Protein AF-A0A078ABV3-F1 (afdb_monomer_lite)

Sequence (291 aa):
MQNYIQTGVDQNGFLVYHPSQQSNNKFRLKESEPTQQHKIVPSLLLPQQNKKNYGSWFSKFFIIDDGVISLSLKDLTLILSFGISITLILMCVVACSEKEFVCTSKDFPMVSDVIALPMYDRTFIILTAIMMFGVQQVNIRAFYKKLYGIVSDQYNDFLIILGGLSCIALPLIGVFDEHQWGPVHGTCAFIFFGGFGFYCILLGRALYQNKDKFPASQQRSIKLMMNNTWGLLIFLVAFLISIALVKSSVPTPFIEWATVLYFVNFFAIASFTNDFYDSVHEDGKLIPKQD

Organism: Stylonychia lemnae (NCBI:txid5949)

InterPro domains:
  IPR019402 CWH43-like, N-terminal domain [PF10277] (76-278)

Radius of gyration: 24.7 Å; chains: 1; bounding box: 51×45×85 Å

Structure (mmCIF, N/CA/C/O backbone):
data_AF-A0A078ABV3-F1
#
_entry.id   AF-A0A078ABV3-F1
#
loop_
_atom_site.group_PDB
_atom_site.id
_atom_site.type_symbol
_atom_site.label_atom_id
_atom_site.label_alt_id
_atom_site.label_comp_id
_atom_site.label_asym_id
_atom_site.label_entity_id
_atom_site.label_seq_id
_atom_site.pdbx_PDB_ins_code
_atom_site.Cartn_x
_atom_site.Cartn_y
_atom_site.Cartn_z
_atom_site.occupancy
_atom_site.B_iso_or_equiv
_atom_site.auth_seq_id
_atom_site.auth_comp_id
_atom_site.auth_asym_id
_atom_site.auth_atom_id
_atom_site.pdbx_PDB_model_num
ATOM 1 N N . MET A 1 1 ? -17.552 -19.441 24.421 1.00 37.62 1 MET A N 1
ATOM 2 C CA . MET A 1 1 ? -18.670 -18.475 24.352 1.00 37.62 1 MET A CA 1
ATOM 3 C C . MET A 1 1 ? -18.763 -17.760 25.688 1.00 37.62 1 MET A C 1
ATOM 5 O O . MET A 1 1 ? -19.275 -18.331 26.642 1.00 37.62 1 MET A O 1
ATOM 9 N N . GLN A 1 2 ? -18.181 -16.566 25.785 1.00 32.84 2 GLN A N 1
ATOM 10 C CA . GLN A 1 2 ? -18.364 -15.672 26.928 1.00 32.84 2 GLN A CA 1
ATOM 11 C C . GLN A 1 2 ? -19.384 -14.611 26.509 1.00 32.84 2 GLN A C 1
ATOM 13 O O . GLN A 1 2 ? -19.200 -13.945 25.494 1.00 32.84 2 GLN A O 1
ATOM 18 N N . ASN A 1 3 ? -20.484 -14.506 27.254 1.00 35.56 3 ASN A N 1
ATOM 19 C CA . ASN A 1 3 ? -21.494 -13.477 27.036 1.00 35.56 3 ASN A CA 1
ATOM 20 C C . ASN A 1 3 ? -20.996 -12.177 27.677 1.00 35.56 3 ASN A C 1
ATOM 22 O O . ASN A 1 3 ? -21.086 -12.017 28.893 1.00 35.56 3 ASN A O 1
ATOM 26 N N . TYR A 1 4 ? -20.471 -11.252 26.874 1.00 39.16 4 TYR A N 1
ATOM 27 C CA . TYR A 1 4 ? -20.179 -9.896 27.334 1.00 39.16 4 TYR A CA 1
ATOM 28 C C . TYR A 1 4 ? -21.490 -9.106 27.404 1.00 39.16 4 TYR A C 1
ATOM 30 O O . TYR A 1 4 ? -22.115 -8.836 26.381 1.00 39.16 4 TYR A O 1
ATOM 38 N N . ILE A 1 5 ? -21.918 -8.746 28.616 1.00 52.09 5 ILE A N 1
ATOM 39 C CA . ILE A 1 5 ? -23.060 -7.854 28.848 1.00 52.09 5 ILE A CA 1
ATOM 40 C C . ILE A 1 5 ? -22.603 -6.723 29.768 1.00 52.09 5 ILE A C 1
ATOM 42 O O . ILE A 1 5 ? -22.617 -6.871 30.983 1.00 52.09 5 ILE A O 1
ATOM 46 N N . GLN A 1 6 ? -22.162 -5.626 29.154 1.00 42.47 6 GLN A N 1
ATOM 47 C CA . GLN A 1 6 ? -22.442 -4.222 29.494 1.00 42.47 6 GLN A CA 1
ATOM 48 C C . GLN A 1 6 ? -21.387 -3.347 28.816 1.00 42.47 6 GLN A C 1
ATOM 50 O O . GLN A 1 6 ? -20.207 -3.381 29.156 1.00 42.47 6 GLN A O 1
ATOM 55 N N . THR A 1 7 ? -21.833 -2.545 27.856 1.00 46.03 7 THR A N 1
ATOM 56 C CA . THR A 1 7 ? -21.085 -1.401 27.343 1.00 46.03 7 THR A CA 1
ATOM 57 C C . THR A 1 7 ? -21.242 -0.257 28.338 1.00 46.03 7 THR A C 1
ATOM 59 O O . THR A 1 7 ? -22.317 0.339 28.425 1.00 46.03 7 THR A O 1
ATOM 62 N N . GLY A 1 8 ? -20.196 0.022 29.111 1.00 47.97 8 GLY A N 1
ATOM 63 C CA . GLY A 1 8 ? -20.079 1.289 29.825 1.00 47.97 8 GLY A CA 1
ATOM 64 C C . GLY A 1 8 ? -19.496 2.336 28.884 1.00 47.97 8 GLY A C 1
ATOM 65 O O . GLY A 1 8 ? -18.616 2.020 28.087 1.00 47.97 8 GLY A O 1
ATOM 66 N N . VAL A 1 9 ? -19.990 3.568 28.957 1.00 49.69 9 VAL A N 1
ATOM 67 C CA . VAL A 1 9 ? -19.298 4.723 28.383 1.00 49.69 9 VAL A CA 1
ATOM 68 C C . VAL A 1 9 ? -18.567 5.388 29.543 1.00 49.69 9 VAL A C 1
ATOM 70 O O . VAL A 1 9 ? -19.205 5.705 30.549 1.00 49.69 9 VAL A O 1
ATOM 73 N N . ASP A 1 10 ? -17.244 5.510 29.470 1.00 54.59 10 ASP A N 1
ATOM 74 C CA . ASP A 1 10 ? -16.484 6.168 30.531 1.00 54.59 10 ASP A CA 1
ATOM 75 C C . ASP A 1 10 ? -16.762 7.678 30.582 1.00 54.59 10 ASP A C 1
ATOM 77 O O . ASP A 1 10 ? -17.484 8.244 29.757 1.00 54.59 10 ASP A O 1
ATOM 81 N N . GLN A 1 11 ? -16.171 8.345 31.574 1.00 39.25 11 GLN A N 1
ATOM 82 C CA . GLN A 1 11 ? -16.341 9.785 31.793 1.00 39.25 11 GLN A CA 1
ATOM 83 C C . GLN A 1 11 ? -15.860 10.650 30.613 1.00 39.25 11 GLN A C 1
ATOM 85 O O . GLN A 1 11 ? -16.186 11.833 30.565 1.00 39.25 11 GLN A O 1
ATOM 90 N N . ASN A 1 12 ? -15.133 10.066 29.657 1.00 39.91 12 ASN A N 1
ATOM 91 C CA . ASN A 1 12 ? -14.596 10.732 28.478 1.00 39.91 12 ASN A CA 1
ATOM 92 C C . ASN A 1 12 ? -15.313 10.311 27.180 1.00 39.91 12 ASN A C 1
ATOM 94 O O . ASN A 1 12 ? -14.892 10.708 26.095 1.00 39.91 12 ASN A O 1
ATOM 98 N N . GLY A 1 13 ? -16.396 9.531 27.260 1.00 39.75 13 GLY A N 1
ATOM 99 C CA . GLY A 1 13 ? -17.171 9.127 26.086 1.00 39.75 13 GLY A CA 1
ATOM 100 C C . GLY A 1 13 ? -16.694 7.837 25.407 1.00 39.75 13 GLY A C 1
ATOM 101 O O . GLY A 1 13 ? -17.180 7.521 24.318 1.00 39.75 13 GLY A O 1
ATOM 102 N N . PHE A 1 14 ? -15.780 7.071 26.012 1.00 39.06 14 PHE A N 1
ATOM 103 C CA . PHE A 1 14 ? -15.249 5.843 25.415 1.00 39.06 14 PHE A CA 1
ATOM 104 C C . PHE A 1 14 ? -16.032 4.598 25.823 1.00 39.06 14 PHE A C 1
ATOM 106 O O . PHE A 1 14 ? -16.375 4.414 26.987 1.00 39.06 14 PHE A O 1
ATOM 113 N N . LEU A 1 15 ? -16.248 3.691 24.866 1.00 42.19 15 LEU A N 1
AT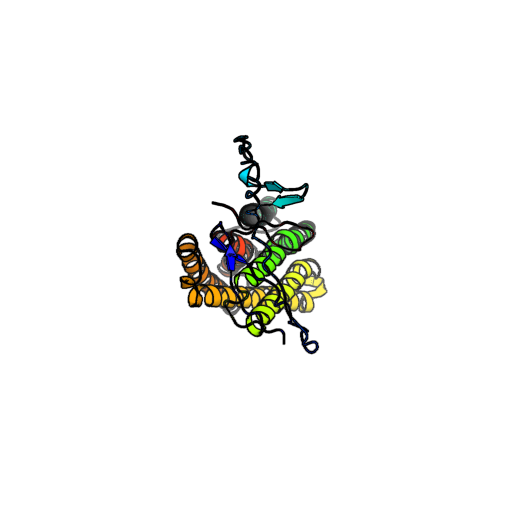OM 114 C CA . LEU A 1 15 ? -16.788 2.359 25.136 1.00 42.19 15 LEU A CA 1
ATOM 115 C C . LEU A 1 15 ? -15.754 1.528 25.908 1.00 42.19 15 LEU A C 1
ATOM 117 O O . LEU A 1 15 ? -14.737 1.105 25.354 1.00 42.19 15 LEU A O 1
ATOM 121 N N . VAL A 1 16 ? -16.033 1.278 27.185 1.00 46.34 16 VAL A N 1
ATOM 122 C CA . VAL A 1 16 ? -15.243 0.404 28.051 1.00 46.34 16 VAL A CA 1
ATOM 123 C C . VAL A 1 16 ? -15.925 -0.953 28.133 1.00 46.34 16 VAL A C 1
ATOM 125 O O . VAL A 1 16 ? -17.085 -1.077 28.534 1.00 46.34 16 VAL A O 1
ATOM 128 N N . TYR A 1 17 ? -15.176 -1.985 27.753 1.00 46.84 17 TYR A N 1
ATOM 129 C CA . TYR A 1 17 ? -15.599 -3.371 27.887 1.00 46.84 17 TYR A CA 1
ATOM 130 C C . TYR A 1 17 ? -15.126 -3.901 29.235 1.00 46.84 17 TYR A C 1
ATOM 132 O O . TYR A 1 17 ? -13.925 -4.056 29.465 1.00 46.84 17 TYR A O 1
ATOM 140 N N . HIS A 1 18 ? -16.071 -4.200 30.121 1.00 45.12 18 HIS A N 1
ATOM 141 C CA . HIS A 1 18 ? -15.768 -4.974 31.315 1.00 45.12 18 HIS A CA 1
ATOM 142 C C . HIS A 1 18 ? -15.864 -6.467 30.977 1.00 45.12 18 HIS A C 1
ATOM 144 O O . HIS A 1 18 ? -16.865 -6.894 30.391 1.00 45.12 18 HIS A O 1
ATOM 150 N N . PRO A 1 19 ? -14.854 -7.287 31.327 1.00 42.84 19 PRO A N 1
ATOM 151 C CA . PRO A 1 19 ? -15.026 -8.729 31.281 1.00 42.84 19 PRO A CA 1
ATOM 152 C C . PRO A 1 19 ? -16.214 -9.075 32.175 1.00 42.84 19 PRO A C 1
ATOM 154 O O . PRO A 1 19 ? -16.279 -8.615 33.317 1.00 42.84 19 PRO A O 1
ATOM 157 N N . SER A 1 20 ? -17.172 -9.847 31.653 1.00 45.91 20 SER A N 1
ATOM 158 C CA . SER A 1 20 ? -18.289 -10.316 32.466 1.00 45.91 20 SER A CA 1
ATOM 159 C C . SER A 1 20 ? -17.689 -11.067 33.650 1.00 45.91 20 SER A C 1
ATOM 161 O O . SER A 1 20 ? -17.113 -12.142 33.460 1.00 45.91 20 SER A O 1
ATOM 163 N N . GLN A 1 21 ? -17.788 -10.514 34.859 1.00 45.94 21 GLN A N 1
ATOM 164 C CA . GLN A 1 21 ? -17.571 -11.319 36.049 1.00 45.94 21 GLN A CA 1
ATOM 165 C C . GLN A 1 21 ? -18.652 -12.394 36.007 1.00 45.94 21 GLN A C 1
ATOM 167 O O . GLN A 1 21 ? -19.821 -12.134 36.292 1.00 45.94 21 GLN A O 1
ATOM 172 N N . GLN A 1 22 ? -18.285 -13.594 35.555 1.00 45.25 22 GLN A N 1
ATOM 173 C CA . GLN A 1 22 ? -19.130 -14.759 35.717 1.00 45.25 22 GLN A CA 1
ATOM 174 C C . GLN A 1 22 ? -19.330 -14.919 37.218 1.00 45.25 22 GLN A C 1
ATOM 176 O O . GLN A 1 22 ? -18.424 -15.313 37.949 1.00 45.25 22 GLN A O 1
ATOM 181 N N . SER A 1 23 ? -20.526 -14.542 37.662 1.00 43.16 23 SER A N 1
ATOM 182 C CA . SER A 1 23 ? -21.054 -14.824 38.984 1.00 43.16 23 SER A CA 1
ATOM 183 C C . SER A 1 23 ? -21.047 -16.340 39.184 1.00 43.16 23 SER A C 1
ATOM 185 O O . SER A 1 23 ? -22.014 -17.037 38.883 1.00 43.16 23 SER A O 1
ATOM 187 N N . ASN A 1 24 ? -19.939 -16.868 39.696 1.00 41.97 24 ASN A N 1
ATOM 188 C C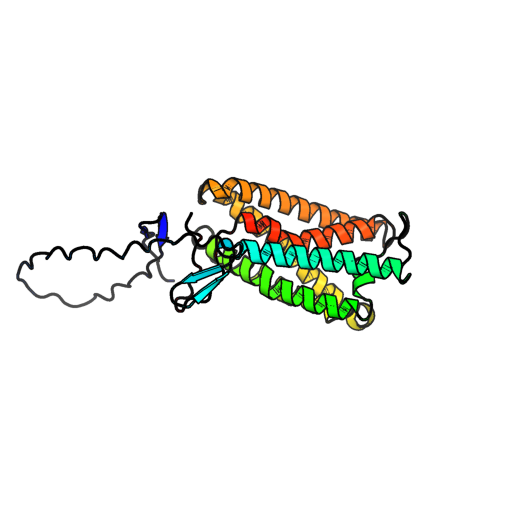A . ASN A 1 24 ? -19.899 -18.166 40.351 1.00 41.97 24 ASN A CA 1
ATOM 189 C C . ASN A 1 24 ? -20.465 -18.006 41.769 1.00 41.97 24 ASN A C 1
ATOM 191 O O . ASN A 1 24 ? -19.780 -18.249 42.752 1.00 41.97 24 ASN A O 1
ATOM 195 N N . ASN A 1 25 ? -21.730 -17.590 41.876 1.00 42.69 25 ASN A N 1
ATOM 196 C CA . ASN A 1 25 ? -22.488 -17.637 43.122 1.00 42.69 25 ASN A CA 1
ATOM 197 C C . ASN A 1 25 ? -23.626 -18.651 42.980 1.00 42.69 25 ASN A C 1
ATOM 199 O O . ASN A 1 25 ? -24.800 -18.313 42.844 1.00 42.69 25 ASN A O 1
ATOM 203 N N . LYS A 1 26 ? -23.261 -19.934 43.047 1.00 46.25 26 LYS A N 1
ATOM 204 C CA . LYS A 1 26 ? -24.150 -20.983 43.551 1.00 46.25 26 LYS A CA 1
ATOM 205 C C . LYS A 1 26 ? -23.566 -21.453 44.883 1.00 46.25 26 LYS A C 1
ATOM 207 O O . LYS A 1 26 ? -22.421 -21.877 44.913 1.00 46.25 26 LYS A O 1
ATOM 212 N N . PHE A 1 27 ? -24.398 -21.397 45.927 1.00 43.22 27 PHE A N 1
ATOM 213 C CA . PHE A 1 27 ? -24.175 -21.782 47.333 1.00 43.22 27 PHE A CA 1
ATOM 214 C C . PHE A 1 27 ? -23.554 -20.746 48.290 1.00 43.22 27 PHE A C 1
ATOM 216 O O . PHE A 1 27 ? -22.371 -20.797 48.598 1.00 43.22 27 PHE A O 1
ATOM 223 N N . ARG A 1 28 ? -24.411 -19.936 48.932 1.00 35.91 28 ARG A N 1
ATOM 224 C CA . ARG A 1 28 ? -24.787 -20.113 50.357 1.00 35.91 28 ARG A CA 1
ATOM 225 C C . ARG A 1 28 ? -25.831 -19.073 50.783 1.00 35.91 28 ARG A C 1
ATOM 227 O O . ARG A 1 28 ? -25.579 -17.877 50.740 1.00 35.91 28 ARG A O 1
ATOM 234 N N . LEU A 1 29 ? -26.988 -19.556 51.230 1.00 45.84 29 LEU A N 1
ATOM 235 C CA . LEU A 1 29 ? -27.930 -18.822 52.078 1.00 45.84 29 LEU A CA 1
ATOM 236 C C . LEU A 1 29 ? -27.486 -18.969 53.539 1.00 45.84 29 LEU A C 1
ATOM 238 O O . LEU A 1 29 ? -27.299 -20.106 53.977 1.00 45.84 29 LEU A O 1
ATOM 242 N N . LYS A 1 30 ? -27.344 -17.844 54.254 1.00 39.97 30 LYS A N 1
ATOM 243 C CA . LYS A 1 30 ? -27.701 -17.606 55.675 1.00 39.97 30 LYS A CA 1
ATOM 244 C C . LYS A 1 30 ? -27.228 -16.199 56.077 1.00 39.97 30 LYS A C 1
ATOM 246 O O . LYS A 1 30 ? -26.065 -15.878 55.893 1.00 39.97 30 LYS A O 1
ATOM 251 N N . GLU A 1 31 ? -28.167 -15.283 56.304 1.00 39.75 31 GLU A N 1
ATOM 252 C CA . GLU A 1 31 ? -28.662 -14.807 57.618 1.00 39.75 31 GLU A CA 1
ATOM 253 C C . GLU A 1 31 ? -28.044 -13.445 58.003 1.00 39.75 31 GLU A C 1
ATOM 255 O O . GLU A 1 31 ? -26.886 -13.357 58.382 1.00 39.75 31 GLU A O 1
ATOM 260 N N . SER A 1 32 ? -28.863 -12.404 57.798 1.00 48.06 32 SER A N 1
ATOM 261 C CA . SER A 1 32 ? -29.162 -11.242 58.662 1.00 48.06 32 SER A CA 1
ATOM 262 C C . SER A 1 32 ? -28.075 -10.418 59.394 1.00 48.06 32 SER A C 1
ATOM 264 O O . SER A 1 32 ? -27.338 -10.934 60.224 1.00 48.06 32 SER A O 1
ATOM 266 N N . GLU A 1 33 ? -28.229 -9.088 59.208 1.00 44.41 33 GLU A N 1
ATOM 267 C CA . GLU A 1 33 ? -27.822 -7.908 60.022 1.00 44.41 33 GLU A CA 1
ATOM 268 C C . GLU A 1 33 ? -26.435 -7.254 59.803 1.00 44.41 33 GLU A C 1
ATOM 270 O O . GLU A 1 33 ? -25.477 -7.918 59.423 1.00 44.41 33 GLU A O 1
ATOM 275 N N . PRO A 1 34 ? -26.268 -5.946 60.118 1.00 50.03 34 PRO A N 1
ATOM 276 C CA . PRO A 1 34 ? -27.094 -4.804 59.722 1.00 50.03 34 PRO A CA 1
ATOM 277 C C . PRO A 1 34 ? -26.262 -3.691 59.038 1.00 50.03 34 PRO A C 1
ATOM 279 O O . PRO A 1 34 ? -25.048 -3.583 59.181 1.00 50.03 34 PRO A O 1
ATOM 282 N N . THR A 1 35 ? -26.970 -2.846 58.289 1.00 46.34 35 THR A N 1
ATOM 283 C CA . THR A 1 35 ? -26.686 -1.443 57.933 1.00 46.34 35 THR A CA 1
ATOM 284 C C . THR A 1 35 ? -25.261 -0.921 58.188 1.00 46.34 35 THR A C 1
ATOM 286 O O . THR A 1 35 ? -24.986 -0.306 59.218 1.00 46.34 35 THR A O 1
ATOM 289 N N . GLN A 1 36 ? -24.376 -1.045 57.193 1.00 40.31 36 GLN A N 1
ATOM 290 C CA . GLN A 1 36 ? -23.195 -0.184 57.105 1.00 40.31 36 GLN A CA 1
ATOM 291 C C . GLN A 1 36 ? -23.536 1.070 56.301 1.00 40.31 36 GLN A C 1
ATOM 293 O O . GLN A 1 36 ? -23.864 1.019 55.117 1.00 40.31 36 GLN A O 1
ATOM 298 N N . GLN A 1 37 ? -23.466 2.207 56.987 1.00 40.22 37 GLN A N 1
ATOM 299 C CA . GLN A 1 37 ? -23.495 3.536 56.399 1.00 40.22 37 GLN A CA 1
ATOM 300 C C . GLN A 1 37 ? -22.434 3.625 55.297 1.00 40.22 37 GLN A C 1
ATOM 302 O O . GLN A 1 37 ? -21.240 3.469 55.558 1.00 40.22 37 GLN A O 1
ATOM 307 N N . HIS A 1 38 ? -22.874 3.906 54.069 1.00 40.19 38 HIS A N 1
ATOM 308 C CA . HIS A 1 38 ? -21.994 4.310 52.982 1.00 40.19 38 HIS A CA 1
ATOM 309 C C . HIS A 1 38 ? -21.266 5.593 53.396 1.00 40.19 38 HIS A C 1
ATOM 311 O O . HIS A 1 38 ? -21.785 6.704 53.287 1.00 40.19 38 HIS A O 1
ATOM 317 N N . LYS A 1 39 ? -20.040 5.424 53.890 1.00 41.03 39 LYS A N 1
ATOM 318 C CA . LYS A 1 39 ? -19.054 6.489 53.990 1.00 41.03 39 LYS A CA 1
ATOM 319 C C . LYS A 1 39 ? -18.800 6.944 52.555 1.00 41.03 39 LYS A C 1
ATOM 321 O O . LYS A 1 39 ? -18.242 6.192 51.759 1.00 41.03 39 LYS A O 1
ATOM 326 N N . ILE A 1 40 ? -19.284 8.137 52.218 1.00 44.81 40 ILE A N 1
ATOM 327 C CA . ILE A 1 40 ? -18.946 8.833 50.978 1.00 44.81 40 ILE A CA 1
ATOM 328 C C . ILE A 1 40 ? -17.426 8.992 51.007 1.00 44.81 40 ILE A C 1
ATOM 330 O O . ILE A 1 40 ? -16.893 9.828 51.735 1.00 44.81 40 ILE A O 1
ATOM 334 N N . VAL A 1 41 ? -16.722 8.111 50.299 1.00 44.47 41 VAL A N 1
ATOM 335 C CA . VAL A 1 41 ? -15.296 8.269 50.033 1.00 44.47 41 VAL A CA 1
ATOM 336 C C . VAL A 1 41 ? -15.200 9.518 49.163 1.00 44.47 41 VAL A C 1
ATOM 338 O O . VAL A 1 41 ? -15.822 9.538 48.098 1.00 44.47 41 VAL A O 1
ATOM 341 N N . PRO A 1 42 ? -14.497 10.579 49.597 1.00 42.50 42 PRO A N 1
ATOM 342 C CA . PRO A 1 42 ? -14.235 11.713 48.733 1.00 42.50 42 PRO A CA 1
ATOM 343 C C . PRO A 1 42 ? -13.549 11.160 47.492 1.00 42.50 42 PRO A C 1
ATOM 345 O O . PRO A 1 42 ? -12.506 10.515 47.603 1.00 42.50 42 PRO A O 1
ATOM 348 N N . SER A 1 43 ? -14.168 11.363 46.331 1.00 45.91 43 SER A N 1
ATOM 349 C CA . SER A 1 43 ? -13.531 11.183 45.036 1.00 45.91 43 SER A CA 1
ATOM 350 C C . SER A 1 43 ? -12.170 11.856 45.117 1.00 45.91 43 SER A C 1
ATOM 352 O O . SER A 1 43 ? -12.097 13.084 45.214 1.00 45.91 43 SER A O 1
ATOM 354 N N . LEU A 1 44 ? -11.113 11.043 45.179 1.00 41.16 44 LEU A N 1
ATOM 355 C CA . LEU A 1 44 ? -9.744 11.510 45.111 1.00 41.16 44 LEU A CA 1
ATOM 356 C C . LEU A 1 44 ? -9.680 12.302 43.808 1.00 41.16 44 LEU A C 1
ATOM 358 O O . LEU A 1 44 ? -9.796 11.727 42.726 1.00 41.16 44 LEU A O 1
ATOM 362 N N . LEU A 1 45 ? -9.626 13.627 43.930 1.00 40.16 45 LEU A N 1
ATOM 363 C CA . LEU A 1 45 ? -9.350 14.529 42.829 1.00 40.16 45 LEU A CA 1
ATOM 364 C C . LEU A 1 45 ? -8.009 14.071 42.270 1.00 40.16 45 LEU A C 1
ATOM 366 O O . LEU A 1 45 ? -6.960 14.388 42.832 1.00 40.16 45 LEU A O 1
ATOM 370 N N . LEU A 1 46 ? -8.057 13.261 41.208 1.00 39.19 46 LEU A N 1
ATOM 371 C CA . LEU A 1 46 ? -6.903 13.025 40.361 1.00 39.19 46 LEU A CA 1
ATOM 372 C C . LEU A 1 46 ? -6.366 14.418 40.040 1.00 39.19 46 LEU A C 1
ATOM 374 O O . LEU A 1 46 ? -7.149 15.267 39.595 1.00 39.19 46 LEU A O 1
ATOM 378 N N . PRO A 1 47 ? -5.093 14.704 40.355 1.00 36.00 47 PRO A N 1
ATOM 379 C CA . PRO A 1 47 ? -4.537 16.011 40.090 1.00 36.00 47 PRO A CA 1
ATOM 380 C C . PRO A 1 47 ? -4.773 16.284 38.611 1.00 36.00 47 PRO A C 1
ATOM 382 O O . PRO A 1 47 ? -4.319 15.513 37.766 1.00 36.00 47 PRO A O 1
ATOM 385 N N . GLN A 1 48 ? -5.524 17.349 38.308 1.00 40.88 48 GLN A N 1
ATOM 386 C CA . GLN A 1 48 ? -5.542 17.933 36.977 1.00 40.88 48 GLN A CA 1
ATOM 387 C C . GLN A 1 48 ? -4.080 18.206 36.651 1.00 40.88 48 GLN A C 1
ATOM 389 O O . GLN A 1 48 ? -3.493 19.178 37.134 1.00 40.88 48 GLN A O 1
ATOM 394 N N . GLN A 1 49 ? -3.461 17.288 35.910 1.00 41.97 49 GLN A N 1
ATOM 395 C CA . GLN A 1 49 ? -2.142 17.505 35.371 1.00 41.97 49 GLN A CA 1
ATOM 396 C C . GLN A 1 49 ? -2.297 18.731 34.490 1.00 41.97 49 GLN A C 1
ATOM 398 O O . GLN A 1 49 ? -2.911 18.683 33.425 1.00 41.97 49 GLN A O 1
ATOM 403 N N . ASN A 1 50 ? -1.794 19.856 34.994 1.00 38.56 50 ASN A N 1
ATOM 404 C CA . ASN A 1 50 ? -1.536 21.044 34.214 1.00 38.56 50 ASN A CA 1
ATOM 405 C C . ASN A 1 50 ? -0.684 20.585 33.029 1.00 38.56 50 ASN A C 1
ATOM 407 O O . ASN A 1 50 ? 0.535 20.452 33.163 1.00 38.56 50 ASN A O 1
ATOM 411 N N . LYS A 1 51 ? -1.336 20.291 31.895 1.00 48.62 51 LYS A N 1
ATOM 412 C CA . LYS A 1 51 ? -0.702 20.043 30.602 1.00 48.62 51 LYS A CA 1
ATOM 413 C C . LYS A 1 51 ? 0.053 21.324 30.268 1.00 48.62 51 LYS A C 1
ATOM 415 O O . LYS A 1 51 ? -0.482 22.251 29.667 1.00 48.62 51 LYS A O 1
ATOM 420 N N . LYS A 1 52 ? 1.296 21.418 30.743 1.00 46.56 52 LYS A N 1
ATOM 421 C CA . LYS A 1 52 ? 2.233 22.447 30.315 1.00 46.56 52 LYS A CA 1
ATOM 422 C C . LYS A 1 52 ? 2.367 22.260 28.811 1.00 46.56 52 LYS A C 1
ATOM 424 O O . LYS A 1 52 ? 2.885 21.241 28.361 1.00 46.56 52 LYS A O 1
ATOM 429 N N . ASN A 1 53 ? 1.843 23.221 28.054 1.00 45.06 53 ASN A N 1
ATOM 430 C CA . ASN A 1 53 ? 1.949 23.284 26.602 1.00 45.06 53 ASN A CA 1
ATOM 431 C C . ASN A 1 53 ? 3.420 23.486 26.216 1.00 45.06 53 ASN A C 1
ATOM 433 O O . ASN A 1 53 ? 3.858 24.593 25.913 1.00 45.06 53 ASN A O 1
ATOM 437 N N . TYR A 1 54 ? 4.207 22.413 26.250 1.00 48.84 54 TYR A N 1
ATOM 438 C CA . TYR A 1 54 ? 5.506 22.383 25.604 1.00 48.84 54 TYR A CA 1
ATOM 439 C C . TYR A 1 54 ? 5.250 22.287 24.098 1.00 48.84 54 TYR A C 1
ATOM 441 O O . TYR A 1 54 ? 4.896 21.232 23.567 1.00 48.84 54 TYR A O 1
ATOM 449 N N . GLY A 1 55 ? 5.386 23.423 23.412 1.00 54.78 55 GLY A N 1
ATOM 450 C CA . GLY A 1 55 ? 5.219 23.578 21.965 1.00 54.78 55 GLY A CA 1
ATOM 451 C C . GLY A 1 55 ? 6.329 22.920 21.138 1.00 54.78 55 GLY A C 1
ATOM 452 O O . GLY A 1 55 ? 6.854 23.541 20.221 1.00 54.78 55 GLY A O 1
ATOM 453 N N . SER A 1 56 ? 6.716 21.685 21.463 1.00 64.69 56 SER A N 1
ATOM 454 C CA . SER A 1 56 ? 7.570 20.885 20.586 1.00 64.69 56 SER A CA 1
ATOM 455 C C . SER A 1 56 ? 6.762 20.461 19.365 1.00 64.69 56 SER A C 1
ATOM 457 O O . SER A 1 56 ? 5.640 19.985 19.500 1.00 64.69 56 SER A O 1
ATOM 459 N N . TRP A 1 57 ? 7.333 20.576 18.168 1.00 63.59 57 TRP A N 1
ATOM 460 C CA . TRP A 1 57 ? 6.709 20.056 16.947 1.00 63.59 57 TRP A CA 1
ATOM 461 C C . TRP A 1 57 ? 6.408 18.547 17.048 1.00 63.59 57 TRP A C 1
ATOM 463 O O . TRP A 1 57 ? 5.437 18.063 16.470 1.00 63.59 57 TRP A O 1
ATOM 473 N N . PHE A 1 58 ? 7.171 17.830 17.881 1.00 64.62 58 PHE A N 1
ATOM 474 C CA . PHE A 1 58 ? 6.992 16.408 18.167 1.00 64.62 58 PHE A CA 1
ATOM 475 C C . PHE A 1 58 ? 5.977 16.099 19.278 1.00 64.62 58 PHE A C 1
ATOM 477 O O . PHE A 1 58 ? 5.637 14.934 19.455 1.00 64.62 58 PHE A O 1
ATOM 484 N N . SER A 1 59 ? 5.441 17.092 20.002 1.00 61.28 59 SER A N 1
ATOM 485 C CA . SER A 1 59 ? 4.480 16.834 21.094 1.00 61.28 59 SER A CA 1
ATOM 486 C C . SER A 1 59 ? 3.147 16.256 20.610 1.00 61.28 59 SER A C 1
ATOM 488 O O . SER A 1 59 ? 2.383 15.711 21.398 1.00 61.28 59 SER A O 1
ATOM 490 N N . LYS A 1 60 ? 2.869 16.352 19.303 1.00 67.56 60 LYS A N 1
ATOM 491 C CA . LYS A 1 60 ? 1.732 15.687 18.650 1.00 67.56 60 LYS A CA 1
ATOM 492 C C . LYS A 1 60 ? 2.062 14.271 18.168 1.00 67.56 60 LYS A C 1
ATOM 494 O O . LYS A 1 60 ? 1.143 13.477 17.994 1.00 67.56 60 LYS A O 1
ATOM 499 N N . PHE A 1 61 ? 3.347 13.978 17.957 1.00 67.75 61 PHE A N 1
ATOM 500 C CA . PHE A 1 61 ? 3.829 12.721 17.387 1.00 67.75 61 PHE A CA 1
ATOM 501 C C . PHE A 1 61 ? 3.901 11.604 18.425 1.00 67.75 61 PHE A C 1
ATOM 503 O O . PHE A 1 61 ? 3.637 10.451 18.093 1.00 67.75 61 PHE A O 1
ATOM 510 N N . PHE A 1 62 ? 4.224 11.937 19.676 1.00 73.00 62 PHE A N 1
ATOM 511 C CA . PHE A 1 62 ? 4.269 10.963 20.755 1.00 73.00 62 PHE A CA 1
ATOM 512 C C . PHE A 1 62 ? 3.689 11.507 22.059 1.00 73.00 62 PHE A C 1
ATOM 514 O O . PHE A 1 62 ? 3.802 12.695 22.360 1.00 73.00 62 PHE A O 1
ATOM 521 N N . ILE A 1 63 ? 3.088 10.613 22.835 1.00 71.69 63 ILE A N 1
ATOM 522 C CA . ILE A 1 63 ? 2.634 10.859 24.203 1.00 71.69 63 ILE A CA 1
ATOM 523 C C . ILE A 1 63 ? 3.460 9.953 25.110 1.00 71.69 63 ILE A C 1
ATOM 525 O O . ILE A 1 63 ? 3.639 8.776 24.805 1.00 71.69 63 ILE A O 1
ATOM 529 N N . ILE A 1 64 ? 3.988 10.505 26.199 1.00 73.12 64 ILE A N 1
ATOM 530 C CA . ILE A 1 64 ? 4.616 9.716 27.259 1.00 73.12 64 ILE A CA 1
ATOM 531 C C . ILE A 1 64 ? 3.612 9.663 28.400 1.00 73.12 64 ILE A C 1
ATOM 533 O O . ILE A 1 64 ? 3.318 10.705 28.984 1.00 73.12 64 ILE A O 1
ATOM 537 N N . ASP A 1 65 ? 3.093 8.475 28.684 1.00 67.12 65 ASP A N 1
ATOM 538 C CA . ASP A 1 65 ? 2.189 8.236 29.807 1.00 67.12 65 ASP A CA 1
ATOM 539 C C . ASP A 1 65 ? 2.688 7.019 30.589 1.00 67.12 65 ASP A C 1
ATOM 541 O O . ASP A 1 65 ? 3.022 5.997 29.989 1.00 67.12 65 ASP A O 1
ATOM 545 N N . ASP A 1 66 ? 2.848 7.166 31.904 1.00 65.81 66 ASP A N 1
ATOM 546 C CA . ASP A 1 66 ? 3.374 6.130 32.809 1.00 65.81 66 ASP A CA 1
ATOM 547 C C . ASP A 1 66 ? 4.662 5.420 32.327 1.00 65.81 66 ASP A C 1
ATOM 549 O O . ASP A 1 66 ? 4.862 4.223 32.519 1.00 65.81 66 ASP A O 1
ATOM 553 N N . GLY A 1 67 ? 5.573 6.160 31.682 1.00 69.25 67 GLY A N 1
ATOM 554 C CA . GLY A 1 67 ? 6.835 5.615 31.156 1.00 69.25 67 GLY A CA 1
ATOM 555 C C . GLY A 1 67 ? 6.708 4.858 29.826 1.00 69.25 67 GLY A C 1
ATOM 556 O O . GLY A 1 67 ? 7.722 4.411 29.288 1.00 69.25 67 GLY A O 1
ATOM 557 N N . VAL A 1 68 ? 5.504 4.768 29.255 1.00 70.69 68 VAL A N 1
ATOM 558 C CA . VAL A 1 68 ? 5.243 4.205 27.924 1.00 70.69 68 VAL A CA 1
ATOM 559 C C . VAL A 1 68 ? 5.231 5.324 26.885 1.00 70.69 68 VAL A C 1
ATOM 561 O O . VAL A 1 68 ? 4.496 6.305 27.005 1.00 70.69 68 VAL A O 1
ATOM 564 N N . ILE A 1 69 ? 6.038 5.169 25.833 1.00 74.12 69 ILE A N 1
ATOM 565 C CA . ILE A 1 69 ? 6.021 6.060 24.668 1.00 74.12 69 ILE A CA 1
ATOM 566 C C . ILE A 1 69 ? 4.965 5.540 23.693 1.00 74.12 69 ILE A C 1
ATOM 568 O O . ILE A 1 69 ? 5.095 4.445 23.149 1.00 74.12 69 ILE A O 1
ATOM 572 N N . SER A 1 70 ? 3.933 6.343 23.467 1.00 76.50 70 SER A N 1
ATOM 573 C CA . SER A 1 70 ? 2.846 6.063 22.533 1.00 76.50 70 SER A CA 1
ATOM 574 C C . SER A 1 70 ? 3.013 6.923 21.290 1.00 76.50 70 SER A C 1
ATOM 576 O O . SER A 1 70 ? 3.020 8.148 21.400 1.00 76.50 70 SER A O 1
ATOM 578 N N . LEU A 1 71 ? 3.147 6.317 20.111 1.00 82.50 71 LEU A N 1
ATOM 579 C CA . LEU A 1 71 ? 3.318 7.037 18.847 1.00 82.50 71 LEU A CA 1
ATOM 580 C C . LEU A 1 71 ? 1.973 7.219 18.144 1.00 82.50 71 LEU A C 1
ATOM 582 O O . LEU A 1 71 ? 1.142 6.316 18.119 1.00 82.50 71 LEU A O 1
ATOM 586 N N . SER A 1 72 ? 1.748 8.384 17.546 1.00 85.12 72 SER A N 1
ATOM 587 C CA . SER A 1 72 ? 0.567 8.632 16.719 1.00 85.12 72 SER A CA 1
ATOM 588 C C . SER A 1 72 ? 0.602 7.701 15.508 1.00 85.12 72 SER A C 1
ATOM 590 O O . SER A 1 72 ? 1.423 7.877 14.603 1.00 85.12 72 SER A O 1
ATOM 592 N N . LEU A 1 73 ? -0.294 6.707 15.474 1.00 87.06 73 LEU A N 1
ATOM 593 C CA . LEU A 1 73 ? -0.340 5.730 14.385 1.00 87.06 73 LEU A CA 1
ATOM 594 C C . LEU A 1 73 ? -0.605 6.420 13.047 1.00 87.06 73 LEU A C 1
ATOM 596 O O . LEU A 1 73 ? -0.053 6.031 12.018 1.00 87.06 73 LEU A O 1
ATOM 600 N N . LYS A 1 74 ? -1.412 7.484 13.070 1.00 89.00 74 LYS A N 1
ATOM 601 C CA . LYS A 1 74 ? -1.670 8.322 11.905 1.00 89.00 74 LYS A CA 1
ATOM 602 C C . LYS A 1 74 ? -0.394 8.957 11.365 1.00 89.00 74 LYS A C 1
ATOM 604 O O . LYS A 1 74 ? -0.102 8.813 10.181 1.00 89.00 74 LYS A O 1
ATOM 609 N N . ASP A 1 75 ? 0.357 9.650 12.215 1.00 88.69 75 ASP A N 1
ATOM 610 C CA . ASP A 1 75 ? 1.542 10.382 11.765 1.00 88.69 75 ASP A CA 1
ATOM 611 C C . ASP A 1 75 ? 2.653 9.419 11.334 1.00 88.69 75 ASP A C 1
ATOM 613 O O . ASP A 1 75 ? 3.277 9.637 10.296 1.00 88.69 75 ASP A O 1
ATOM 617 N N . LEU A 1 76 ? 2.831 8.307 12.059 1.00 90.50 76 LEU A N 1
ATOM 618 C CA . LEU A 1 76 ? 3.735 7.225 11.669 1.00 90.50 76 LEU A CA 1
ATOM 619 C C . LEU A 1 76 ? 3.374 6.676 10.281 1.00 90.50 76 LEU A C 1
ATOM 621 O O . LEU A 1 76 ? 4.227 6.597 9.399 1.00 90.50 76 LEU A O 1
ATOM 625 N N . THR A 1 77 ? 2.094 6.368 10.062 1.00 92.62 77 THR A N 1
ATOM 626 C CA . THR A 1 77 ? 1.593 5.851 8.782 1.00 92.62 77 THR A CA 1
ATOM 627 C C . THR A 1 77 ? 1.839 6.829 7.637 1.00 92.62 77 THR A C 1
ATOM 629 O O . THR A 1 77 ? 2.292 6.413 6.571 1.00 92.62 77 THR A O 1
ATOM 632 N N . LEU A 1 78 ? 1.568 8.122 7.842 1.00 92.56 78 LEU A N 1
ATOM 633 C CA . LEU A 1 78 ? 1.785 9.156 6.829 1.00 92.56 78 LEU A CA 1
ATOM 634 C C . LEU A 1 78 ? 3.271 9.301 6.483 1.00 92.56 78 LEU A C 1
ATOM 636 O O . LEU A 1 78 ? 3.625 9.252 5.307 1.00 92.56 78 LEU A O 1
ATOM 640 N N . ILE A 1 79 ? 4.136 9.438 7.492 1.00 93.06 79 ILE A N 1
ATOM 641 C CA . ILE A 1 79 ? 5.579 9.627 7.292 1.00 93.06 79 ILE A CA 1
ATOM 642 C C . ILE A 1 79 ? 6.183 8.426 6.563 1.00 93.06 79 ILE A C 1
ATOM 644 O O . ILE A 1 79 ? 6.903 8.613 5.583 1.00 93.06 79 ILE A O 1
ATOM 648 N N . LEU A 1 80 ? 5.868 7.204 7.000 1.00 94.75 80 LEU A N 1
ATOM 649 C CA . LEU A 1 80 ? 6.419 5.996 6.390 1.00 94.75 80 LEU A CA 1
ATOM 650 C C . LEU A 1 80 ? 5.893 5.785 4.964 1.00 94.75 80 LEU A C 1
ATOM 652 O O . LEU A 1 80 ? 6.691 5.538 4.063 1.00 94.75 80 LEU A O 1
ATOM 656 N N . SER A 1 81 ? 4.586 5.950 4.726 1.00 94.81 81 SER A N 1
ATOM 657 C CA . SER A 1 81 ? 4.005 5.760 3.383 1.00 94.81 81 SER A CA 1
ATOM 658 C C . SER A 1 81 ? 4.546 6.782 2.376 1.00 94.81 81 SER A C 1
ATOM 660 O O . SER A 1 81 ? 4.921 6.421 1.255 1.00 94.81 81 SER A O 1
ATOM 662 N N . PHE A 1 82 ? 4.655 8.056 2.778 1.00 94.50 82 PHE A N 1
ATOM 663 C CA . PHE A 1 82 ? 5.253 9.090 1.931 1.00 94.50 82 PHE A CA 1
ATOM 664 C C . PHE A 1 82 ? 6.749 8.872 1.731 1.00 94.50 82 PHE A C 1
ATOM 666 O O . PHE A 1 82 ? 7.223 9.015 0.607 1.00 94.50 82 PHE A O 1
ATOM 673 N N . GLY A 1 83 ? 7.476 8.479 2.780 1.00 95.81 83 GLY A N 1
ATOM 674 C CA . GLY A 1 83 ? 8.893 8.135 2.692 1.00 95.81 83 GLY A CA 1
ATOM 675 C C . GLY A 1 83 ? 9.144 7.048 1.650 1.00 95.81 83 GLY A C 1
ATOM 676 O O . GLY A 1 83 ? 9.924 7.265 0.729 1.00 95.81 83 GLY A O 1
ATOM 677 N N . ILE A 1 84 ? 8.403 5.935 1.721 1.00 95.38 84 ILE A N 1
ATOM 678 C CA . ILE A 1 84 ? 8.501 4.833 0.749 1.00 95.38 84 ILE A CA 1
ATOM 679 C C . ILE A 1 84 ? 8.193 5.324 -0.669 1.00 95.38 84 ILE A C 1
ATOM 681 O O . ILE A 1 84 ? 8.931 5.017 -1.601 1.00 95.38 84 ILE A O 1
ATOM 685 N N . SER A 1 85 ? 7.137 6.121 -0.838 1.00 95.94 85 SER A N 1
ATOM 686 C CA . SER A 1 85 ? 6.741 6.650 -2.150 1.00 95.94 85 SER A CA 1
ATOM 687 C C . SER A 1 85 ? 7.818 7.543 -2.764 1.00 95.94 85 SER A C 1
ATOM 689 O O . SER A 1 85 ? 8.142 7.402 -3.941 1.00 95.94 85 SER A O 1
ATOM 691 N N . ILE A 1 86 ? 8.399 8.439 -1.961 1.00 97.19 86 ILE A N 1
ATOM 692 C CA . ILE A 1 86 ? 9.505 9.301 -2.382 1.00 97.19 86 ILE A CA 1
ATOM 693 C C . ILE A 1 86 ? 10.710 8.443 -2.760 1.00 97.19 86 ILE A C 1
ATOM 695 O O . ILE A 1 86 ? 11.291 8.668 -3.817 1.00 97.19 86 ILE A O 1
ATOM 699 N N . THR A 1 87 ? 11.069 7.442 -1.950 1.00 97.00 87 THR A N 1
ATOM 700 C CA . THR A 1 87 ? 12.204 6.567 -2.258 1.00 97.00 87 THR A CA 1
ATOM 701 C C . THR A 1 87 ? 11.993 5.799 -3.562 1.00 97.00 87 THR A C 1
ATOM 703 O O . THR A 1 87 ? 12.900 5.793 -4.387 1.00 97.00 87 THR A O 1
ATOM 706 N N . LEU A 1 88 ? 10.802 5.240 -3.809 1.00 96.50 88 LEU A N 1
ATOM 707 C CA . LEU A 1 88 ? 10.488 4.560 -5.074 1.00 96.50 88 LEU A CA 1
ATOM 708 C C . LEU A 1 88 ? 10.614 5.503 -6.281 1.00 96.50 88 LEU A C 1
ATOM 710 O O . LEU A 1 88 ? 11.226 5.147 -7.287 1.00 96.50 88 LEU A O 1
ATOM 714 N N . ILE A 1 89 ? 10.089 6.728 -6.176 1.00 96.88 89 ILE A N 1
ATOM 715 C CA . ILE A 1 89 ? 10.211 7.734 -7.243 1.00 96.88 89 ILE A CA 1
ATOM 716 C C . ILE A 1 89 ? 11.682 8.107 -7.469 1.00 96.88 89 ILE A C 1
ATOM 718 O O . ILE A 1 89 ? 12.121 8.194 -8.614 1.00 96.88 89 ILE A O 1
ATOM 722 N N . LEU A 1 90 ? 12.461 8.293 -6.399 1.00 97.50 90 LEU A N 1
ATOM 723 C CA . LEU A 1 90 ? 13.891 8.589 -6.496 1.00 97.50 90 LEU A CA 1
ATOM 724 C C . LEU A 1 90 ? 14.666 7.446 -7.158 1.00 97.50 90 LEU A C 1
ATOM 726 O O . LEU A 1 90 ? 15.518 7.724 -7.994 1.00 97.50 90 LEU A O 1
ATOM 730 N N . MET A 1 91 ? 14.348 6.185 -6.848 1.00 96.81 91 MET A N 1
ATOM 731 C CA . MET A 1 91 ? 14.949 5.025 -7.518 1.00 96.81 91 MET A CA 1
ATOM 732 C C . MET A 1 91 ? 14.705 5.082 -9.029 1.00 96.81 91 MET A C 1
ATOM 734 O O . MET A 1 91 ? 15.651 4.941 -9.796 1.00 96.81 91 MET A O 1
ATOM 738 N N . CYS A 1 92 ? 13.476 5.385 -9.464 1.00 96.56 92 CYS A N 1
ATOM 739 C CA . CYS A 1 92 ? 13.171 5.560 -10.887 1.00 96.56 92 CYS A CA 1
ATOM 740 C C . CYS A 1 92 ? 13.957 6.719 -11.511 1.00 96.56 92 CYS A C 1
ATOM 742 O O . CYS A 1 92 ? 14.539 6.558 -12.581 1.00 96.56 92 CYS A O 1
ATOM 744 N N . VAL A 1 93 ? 13.989 7.884 -10.855 1.00 97.19 93 VAL A N 1
ATOM 745 C CA . VAL A 1 93 ? 14.699 9.068 -11.364 1.00 97.19 93 VAL A CA 1
ATOM 746 C C . VAL A 1 93 ? 16.191 8.783 -11.530 1.00 97.19 93 VAL A C 1
ATOM 748 O O . VAL A 1 93 ? 16.754 9.125 -12.568 1.00 97.19 93 VAL A O 1
ATOM 751 N N . VAL A 1 94 ? 16.813 8.130 -10.544 1.00 97.12 94 VAL A N 1
ATOM 752 C CA . VAL A 1 94 ? 18.235 7.771 -10.597 1.00 97.12 94 VAL A CA 1
ATOM 753 C C . VAL A 1 94 ? 18.489 6.719 -11.681 1.00 97.12 94 VAL A C 1
ATOM 755 O O . VAL A 1 94 ? 19.404 6.894 -12.481 1.00 97.12 94 VAL A O 1
ATOM 758 N N . ALA A 1 95 ? 17.646 5.688 -11.795 1.00 96.94 95 ALA A N 1
ATOM 759 C CA . ALA A 1 95 ? 17.769 4.680 -12.852 1.00 96.94 95 ALA A CA 1
ATOM 760 C C . ALA A 1 95 ? 17.719 5.308 -14.259 1.00 96.94 95 ALA A C 1
ATOM 762 O O . ALA A 1 95 ? 18.514 4.971 -15.138 1.00 96.94 95 ALA A O 1
ATOM 763 N N . CYS A 1 96 ? 16.818 6.275 -14.461 1.00 96.19 96 CYS A N 1
ATOM 764 C CA . CYS A 1 96 ? 16.728 7.038 -15.703 1.00 96.19 96 CYS A CA 1
ATOM 765 C C . CYS A 1 96 ? 17.971 7.914 -15.942 1.00 96.19 96 CYS A C 1
ATOM 767 O O . CYS A 1 96 ? 18.445 8.005 -17.075 1.00 96.19 96 CYS A O 1
ATOM 769 N N . SER A 1 97 ? 18.504 8.582 -14.908 1.00 97.12 97 SER A N 1
ATOM 770 C CA . SER A 1 97 ? 19.665 9.473 -15.061 1.00 97.12 97 SER A CA 1
ATOM 771 C C . SER A 1 97 ? 20.965 8.719 -15.335 1.00 97.12 97 SER A C 1
ATOM 773 O O . SER A 1 97 ? 21.783 9.192 -16.124 1.00 97.12 97 SER A O 1
ATOM 775 N N . GLU A 1 98 ? 21.123 7.538 -14.736 1.00 96.69 98 GLU A N 1
ATOM 776 C CA . GLU A 1 98 ? 22.268 6.640 -14.950 1.00 96.69 98 GLU A CA 1
ATOM 777 C C . GLU A 1 98 ? 22.163 5.847 -16.266 1.00 96.69 98 GLU A C 1
ATOM 779 O O . GLU A 1 98 ? 23.092 5.138 -16.643 1.00 96.69 98 GLU A O 1
ATOM 784 N N . LYS A 1 99 ? 21.067 6.027 -17.022 1.00 95.50 99 LYS A N 1
ATOM 785 C CA . LYS A 1 99 ? 20.793 5.369 -18.311 1.00 95.50 99 LYS A CA 1
ATOM 786 C C . LYS A 1 99 ? 20.636 3.847 -18.218 1.00 95.50 99 LYS A C 1
ATOM 788 O O . LYS A 1 99 ? 20.807 3.168 -19.229 1.00 95.50 99 LYS A O 1
ATOM 793 N N . GLU A 1 100 ? 20.248 3.333 -17.051 1.00 95.31 100 GLU A N 1
ATOM 794 C CA . GLU A 1 100 ? 19.818 1.934 -16.893 1.00 95.31 100 GLU A CA 1
ATOM 795 C C . GLU A 1 100 ? 18.536 1.671 -17.701 1.00 95.31 100 GLU A C 1
ATOM 797 O O . GLU A 1 100 ? 18.356 0.605 -18.284 1.00 95.31 100 GLU A O 1
ATOM 802 N N . PHE A 1 101 ? 17.671 2.689 -17.808 1.00 95.00 101 PHE A N 1
ATOM 803 C CA . PHE A 1 101 ? 16.460 2.654 -18.625 1.00 95.00 101 PHE A CA 1
ATOM 804 C C . PHE A 1 101 ? 16.321 3.901 -19.500 1.00 95.00 101 PHE A C 1
ATOM 806 O O . PHE A 1 101 ? 16.726 5.008 -19.136 1.00 95.00 101 PHE A O 1
ATOM 813 N N . VAL A 1 102 ? 15.680 3.731 -20.658 1.00 92.62 102 VAL A N 1
ATOM 814 C CA . VAL A 1 102 ? 15.247 4.845 -21.507 1.00 92.62 102 VAL A CA 1
ATOM 815 C C . VAL A 1 102 ? 13.921 5.365 -20.962 1.00 92.62 102 VAL A C 1
ATOM 817 O O . VAL A 1 102 ? 12.918 4.666 -21.023 1.00 92.62 102 VAL A O 1
ATOM 820 N N . CYS A 1 103 ? 13.919 6.592 -20.438 1.00 93.38 103 CYS A N 1
ATOM 821 C CA . CYS A 1 103 ? 12.733 7.220 -19.853 1.00 93.38 103 CYS A CA 1
ATOM 822 C C . CYS A 1 103 ? 12.231 8.353 -20.753 1.00 93.38 103 CYS A C 1
ATOM 824 O O . CYS A 1 103 ? 12.647 9.507 -20.648 1.00 93.38 103 CYS A O 1
ATOM 826 N N . THR A 1 104 ? 11.341 8.003 -21.673 1.00 93.00 104 THR A N 1
ATOM 827 C CA . THR A 1 104 ? 10.644 8.909 -22.589 1.00 93.00 104 THR A CA 1
ATOM 828 C C . THR A 1 104 ? 9.129 8.774 -22.416 1.00 93.00 104 THR A C 1
ATOM 830 O O . THR A 1 104 ? 8.632 7.974 -21.630 1.00 93.00 104 THR A O 1
ATOM 833 N N . SER A 1 105 ? 8.347 9.558 -23.158 1.00 88.19 105 SER A N 1
ATOM 834 C CA . SER A 1 105 ? 6.885 9.417 -23.152 1.00 88.19 105 SER A CA 1
ATOM 835 C C . SER A 1 105 ? 6.384 8.126 -23.814 1.00 88.19 105 SER A C 1
ATOM 837 O O . SER A 1 105 ? 5.208 7.799 -23.667 1.00 88.19 105 SER A O 1
ATOM 839 N N . LYS A 1 106 ? 7.241 7.416 -24.559 1.00 90.44 106 LYS A N 1
ATOM 840 C CA . LYS A 1 106 ? 6.904 6.176 -25.278 1.00 90.44 106 LYS A CA 1
ATOM 841 C C . LYS A 1 106 ? 7.478 4.931 -24.612 1.00 90.44 106 LYS A C 1
ATOM 843 O O . LYS A 1 106 ? 6.824 3.895 -24.622 1.00 90.44 106 LYS A O 1
ATOM 848 N N . ASP A 1 107 ? 8.653 5.079 -24.012 1.00 91.25 107 ASP A N 1
ATOM 849 C CA . ASP A 1 107 ? 9.378 4.026 -23.312 1.00 91.25 107 ASP A CA 1
ATOM 850 C C . ASP A 1 107 ? 9.576 4.482 -21.869 1.00 91.25 107 ASP A C 1
ATOM 852 O O . ASP A 1 107 ? 10.215 5.503 -21.630 1.00 91.25 107 ASP A O 1
ATOM 856 N N . PHE A 1 108 ? 8.981 3.777 -20.914 1.00 95.38 108 PHE A N 1
ATOM 857 C CA . PHE A 1 108 ? 9.106 4.078 -19.490 1.00 95.38 108 PHE A CA 1
ATOM 858 C C . PHE A 1 108 ? 9.193 2.755 -18.728 1.00 95.38 108 PHE A C 1
ATOM 860 O O . PHE A 1 108 ? 8.418 1.855 -19.052 1.00 95.38 108 PHE A O 1
ATOM 867 N N . PRO A 1 109 ? 10.111 2.594 -17.761 1.00 95.44 109 PRO A N 1
ATOM 868 C CA . PRO A 1 109 ? 10.277 1.319 -17.076 1.00 95.44 109 PRO A CA 1
ATOM 869 C C . PRO A 1 109 ? 9.109 1.038 -16.128 1.00 95.44 109 PRO A C 1
ATOM 871 O O . PRO A 1 109 ? 8.552 1.949 -15.497 1.00 95.44 109 PRO A O 1
ATOM 874 N N . MET A 1 110 ? 8.749 -0.236 -16.009 1.00 94.69 110 MET A N 1
ATOM 875 C CA . MET A 1 110 ? 7.820 -0.700 -14.983 1.00 94.69 110 MET A CA 1
ATOM 876 C C . MET A 1 110 ? 8.444 -0.547 -13.589 1.00 94.69 110 MET A C 1
ATOM 878 O O . MET A 1 110 ? 9.660 -0.404 -13.446 1.00 94.69 110 MET A O 1
ATOM 882 N N . VAL A 1 111 ? 7.621 -0.553 -12.535 1.00 94.44 111 VAL A N 1
ATOM 883 C CA . VAL A 1 111 ? 8.158 -0.534 -11.161 1.00 94.44 111 VAL A CA 1
ATOM 884 C C . VAL A 1 111 ? 8.983 -1.793 -10.930 1.00 94.44 111 VAL A C 1
ATOM 886 O O . VAL A 1 111 ? 10.091 -1.696 -10.407 1.00 94.44 111 VAL A O 1
ATOM 889 N N . SER A 1 112 ? 8.439 -2.940 -11.349 1.00 91.44 112 SER A N 1
ATOM 890 C CA . SER A 1 112 ? 9.090 -4.255 -11.353 1.00 91.44 112 SER A CA 1
ATOM 891 C C . SER A 1 112 ? 10.482 -4.221 -11.994 1.00 91.44 112 SER A C 1
ATOM 893 O O . SER A 1 112 ? 11.443 -4.649 -11.358 1.00 91.44 112 SER A O 1
ATOM 895 N N . ASP A 1 113 ? 10.622 -3.606 -13.174 1.00 92.62 113 ASP A N 1
ATOM 896 C CA . ASP A 1 113 ? 11.921 -3.466 -13.851 1.00 92.62 113 ASP A CA 1
ATOM 897 C C . ASP A 1 113 ? 12.939 -2.693 -12.993 1.00 92.62 113 ASP A C 1
ATOM 899 O O . ASP A 1 113 ? 14.092 -3.101 -12.852 1.00 92.62 113 ASP A O 1
ATOM 903 N N . VAL A 1 114 ? 12.524 -1.569 -12.393 1.00 94.38 114 VAL A N 1
ATOM 904 C CA . VAL A 1 114 ? 13.421 -0.734 -11.577 1.00 94.38 114 VAL A CA 1
ATOM 905 C C . VAL A 1 114 ? 13.833 -1.463 -10.301 1.00 94.38 114 VAL A C 1
ATOM 907 O O . VAL A 1 114 ? 15.011 -1.459 -9.947 1.00 94.38 114 VAL A O 1
ATOM 910 N N . ILE A 1 115 ? 12.897 -2.098 -9.593 1.00 93.50 115 ILE A N 1
ATOM 911 C CA . ILE A 1 115 ? 13.214 -2.785 -8.331 1.00 93.50 115 ILE A CA 1
ATOM 912 C C . ILE A 1 115 ? 14.037 -4.060 -8.536 1.00 93.50 115 ILE A C 1
ATOM 914 O O . ILE A 1 115 ? 14.658 -4.508 -7.579 1.00 93.50 115 ILE A O 1
ATOM 918 N N . ALA A 1 116 ? 14.084 -4.619 -9.748 1.00 90.81 116 ALA A N 1
ATOM 919 C CA . ALA A 1 116 ? 14.918 -5.775 -10.071 1.00 90.81 116 ALA A CA 1
ATOM 920 C C . ALA A 1 116 ? 16.423 -5.439 -10.167 1.00 90.81 116 ALA A C 1
ATOM 922 O O . ALA A 1 116 ? 17.261 -6.339 -10.229 1.00 90.81 116 ALA A O 1
ATOM 923 N N . LEU A 1 117 ? 16.810 -4.154 -10.163 1.00 91.44 117 LEU A N 1
ATOM 924 C CA . LEU A 1 117 ? 18.225 -3.778 -10.195 1.00 91.44 117 LEU A CA 1
ATOM 925 C C . LEU A 1 117 ? 18.943 -4.133 -8.866 1.00 91.44 117 LEU A C 1
ATOM 927 O O . LEU A 1 117 ? 18.385 -3.880 -7.798 1.00 91.44 117 LEU A O 1
ATOM 931 N N . PRO A 1 118 ? 20.217 -4.596 -8.879 1.00 88.38 118 PRO A N 1
ATOM 932 C CA . PRO A 1 118 ? 20.894 -5.224 -7.720 1.00 88.38 118 PRO A CA 1
ATOM 933 C C . PRO A 1 118 ? 21.123 -4.395 -6.440 1.00 88.38 118 PRO A C 1
ATOM 935 O O . PRO A 1 118 ? 21.651 -4.911 -5.452 1.00 88.38 118 PRO A O 1
ATOM 938 N N . MET A 1 119 ? 20.863 -3.087 -6.469 1.00 90.12 119 MET A N 1
ATOM 939 C CA . MET A 1 119 ? 20.875 -2.226 -5.272 1.00 90.12 119 MET A CA 1
ATOM 940 C C . MET A 1 119 ? 19.462 -1.775 -4.887 1.00 90.12 119 MET A C 1
ATOM 942 O O . MET A 1 119 ? 19.198 -1.402 -3.737 1.00 90.12 119 MET A O 1
ATOM 946 N N . TYR A 1 120 ? 18.554 -1.781 -5.856 1.00 93.69 120 TYR A N 1
ATOM 947 C CA . TYR A 1 120 ? 17.172 -1.362 -5.706 1.00 93.69 120 TYR A CA 1
ATOM 948 C C . TYR A 1 120 ? 16.310 -2.486 -5.141 1.00 93.69 120 TYR A C 1
ATOM 950 O O . TYR A 1 120 ? 15.444 -2.192 -4.323 1.00 93.69 120 TYR A O 1
ATOM 958 N N . ASP A 1 121 ? 16.637 -3.741 -5.437 1.00 91.00 121 ASP A N 1
ATOM 959 C CA . ASP A 1 121 ? 16.067 -4.942 -4.818 1.00 91.00 121 ASP A CA 1
ATOM 960 C C . ASP A 1 121 ? 16.211 -4.915 -3.283 1.00 91.00 121 ASP A C 1
ATOM 962 O O . ASP A 1 121 ? 15.233 -4.999 -2.539 1.00 91.00 121 ASP A O 1
ATOM 966 N N . ARG A 1 122 ? 17.425 -4.671 -2.780 1.00 93.25 122 ARG A N 1
ATOM 967 C CA . ARG A 1 122 ? 17.765 -4.587 -1.354 1.00 93.25 122 ARG A CA 1
ATOM 968 C C . ARG A 1 122 ? 17.055 -3.419 -0.696 1.00 93.25 122 ARG A C 1
ATOM 970 O O . ARG A 1 122 ? 16.530 -3.549 0.410 1.00 93.25 122 ARG A O 1
ATOM 977 N N . THR A 1 123 ? 17.029 -2.281 -1.385 1.00 94.00 123 THR A N 1
ATOM 978 C CA . THR A 1 123 ? 16.308 -1.094 -0.923 1.00 94.00 123 THR A CA 1
ATOM 979 C C . THR A 1 123 ? 14.816 -1.400 -0.811 1.00 94.00 123 THR A C 1
ATOM 981 O O . THR A 1 123 ? 14.210 -1.126 0.223 1.00 94.00 123 THR A O 1
ATOM 984 N N . PHE A 1 124 ? 14.232 -2.042 -1.821 1.00 93.88 124 PHE A N 1
ATOM 985 C CA . PHE A 1 124 ? 12.828 -2.426 -1.846 1.00 93.88 124 PHE A CA 1
ATOM 986 C C . PHE A 1 124 ? 12.475 -3.419 -0.732 1.00 93.88 124 PHE A C 1
ATOM 988 O O . PHE A 1 124 ? 11.464 -3.229 -0.057 1.00 93.88 124 PHE A O 1
ATOM 995 N N . ILE A 1 125 ? 13.321 -4.416 -0.454 1.00 93.88 125 ILE A N 1
ATOM 996 C CA . ILE A 1 125 ? 13.140 -5.345 0.678 1.00 93.88 125 ILE A CA 1
ATOM 997 C C . ILE A 1 125 ? 13.098 -4.587 2.014 1.00 93.88 125 ILE A C 1
ATOM 999 O O . ILE A 1 125 ? 12.228 -4.835 2.851 1.00 93.88 125 ILE A O 1
ATOM 1003 N N . ILE A 1 126 ? 14.002 -3.625 2.223 1.00 95.19 126 ILE A N 1
ATOM 1004 C CA . ILE A 1 126 ? 14.021 -2.816 3.451 1.00 95.19 126 ILE A CA 1
ATOM 1005 C C . ILE A 1 126 ? 12.750 -1.960 3.550 1.00 95.19 126 ILE A C 1
ATOM 1007 O O . ILE A 1 126 ? 12.099 -1.937 4.597 1.00 95.19 126 ILE A O 1
ATOM 1011 N N . LEU A 1 127 ? 12.362 -1.286 2.463 1.00 95.25 127 LEU A N 1
ATOM 1012 C CA . LEU A 1 127 ? 11.159 -0.451 2.422 1.00 95.25 127 LEU A CA 1
ATOM 1013 C C . LEU A 1 127 ? 9.884 -1.264 2.673 1.00 95.25 127 LEU A C 1
ATOM 1015 O O . LEU A 1 127 ? 9.018 -0.832 3.432 1.00 95.25 127 LEU A O 1
ATOM 1019 N N . THR A 1 128 ? 9.771 -2.447 2.074 1.00 93.94 128 THR A N 1
ATOM 1020 C CA . THR A 1 128 ? 8.616 -3.339 2.248 1.00 93.94 128 THR A CA 1
ATOM 1021 C C . THR A 1 128 ? 8.554 -3.938 3.649 1.00 93.94 128 THR A C 1
ATOM 1023 O O . THR A 1 128 ? 7.462 -4.044 4.206 1.00 93.94 128 THR A O 1
ATOM 1026 N N . ALA A 1 129 ? 9.694 -4.235 4.279 1.00 94.19 129 ALA A N 1
ATOM 1027 C CA . ALA A 1 129 ? 9.739 -4.632 5.686 1.00 94.19 129 ALA A CA 1
ATOM 1028 C C . ALA A 1 129 ? 9.279 -3.496 6.621 1.00 94.19 129 ALA A C 1
ATOM 1030 O O . ALA A 1 129 ? 8.479 -3.729 7.531 1.00 94.19 129 ALA A O 1
ATOM 1031 N N . ILE A 1 130 ? 9.723 -2.257 6.369 1.00 94.12 130 ILE A N 1
ATOM 1032 C CA . ILE A 1 130 ? 9.258 -1.067 7.101 1.00 94.12 130 ILE A CA 1
ATOM 1033 C C . ILE A 1 130 ? 7.752 -0.866 6.895 1.00 94.12 130 ILE A C 1
ATOM 1035 O O . ILE A 1 130 ? 7.030 -0.628 7.863 1.00 94.12 130 ILE A O 1
ATOM 1039 N N . MET A 1 131 ? 7.261 -1.007 5.662 1.00 93.38 131 MET A N 1
ATOM 1040 C CA . MET A 1 131 ? 5.835 -0.915 5.345 1.00 93.38 131 MET A CA 1
ATOM 1041 C C . MET A 1 131 ? 5.025 -1.975 6.095 1.00 93.38 131 MET A C 1
ATOM 1043 O O . MET A 1 131 ? 3.997 -1.665 6.695 1.00 93.38 131 MET A O 1
ATOM 1047 N N . MET A 1 132 ? 5.496 -3.222 6.098 1.00 94.19 132 MET A N 1
ATOM 1048 C CA . MET A 1 132 ? 4.831 -4.337 6.762 1.00 94.19 132 MET A CA 1
ATOM 1049 C C . MET A 1 132 ? 4.696 -4.085 8.270 1.00 94.19 132 MET A C 1
ATOM 1051 O O . MET A 1 132 ? 3.579 -4.091 8.792 1.00 94.19 132 MET A O 1
ATOM 1055 N N . PHE A 1 133 ? 5.813 -3.843 8.965 1.00 91.31 133 PHE A N 1
ATOM 1056 C CA . PHE A 1 133 ? 5.825 -3.706 10.425 1.00 91.31 133 PHE A CA 1
ATOM 1057 C C . PHE A 1 133 ? 5.293 -2.349 10.899 1.00 91.31 133 PHE A C 1
ATOM 1059 O O . PHE A 1 133 ? 4.481 -2.290 11.821 1.00 91.31 133 PHE A O 1
ATOM 1066 N N . GLY A 1 134 ? 5.739 -1.262 10.269 1.00 89.06 134 GLY A N 1
ATOM 1067 C CA . GLY A 1 134 ? 5.473 0.106 10.713 1.00 89.06 134 GLY A CA 1
ATOM 1068 C C . GLY A 1 134 ? 4.159 0.695 10.208 1.00 89.06 134 GLY A C 1
ATOM 1069 O O . GLY A 1 134 ? 3.692 1.684 10.768 1.00 89.06 134 GLY A O 1
ATOM 1070 N N . VAL A 1 135 ? 3.545 0.107 9.173 1.00 93.00 135 VAL A N 1
ATOM 1071 C CA . VAL A 1 135 ? 2.296 0.625 8.596 1.00 93.00 135 VAL A CA 1
ATOM 1072 C C . VAL A 1 135 ? 1.204 -0.434 8.536 1.00 93.00 135 VAL A C 1
ATOM 1074 O O . VAL A 1 135 ? 0.154 -0.258 9.154 1.00 93.00 135 VAL A O 1
ATOM 1077 N N . GLN A 1 136 ? 1.397 -1.528 7.803 1.00 93.81 136 GLN A N 1
ATOM 1078 C CA . GLN A 1 136 ? 0.301 -2.456 7.523 1.00 93.81 136 GLN A CA 1
ATOM 1079 C C . GLN A 1 136 ? -0.154 -3.199 8.778 1.00 93.81 136 GLN A C 1
ATOM 1081 O O . GLN A 1 136 ? -1.331 -3.136 9.133 1.00 93.81 136 GLN A O 1
ATOM 1086 N N . GLN A 1 137 ? 0.765 -3.856 9.486 1.00 93.94 137 GLN A N 1
ATOM 1087 C CA . GLN A 1 137 ? 0.425 -4.690 10.639 1.00 93.94 137 GLN A CA 1
ATOM 1088 C C . GLN A 1 137 ? -0.214 -3.876 11.773 1.00 93.94 137 GLN A C 1
ATOM 1090 O O . GLN A 1 137 ? -1.218 -4.295 12.355 1.00 93.94 137 GLN A O 1
ATOM 1095 N N . VAL A 1 138 ? 0.335 -2.699 12.082 1.00 91.44 138 VAL A N 1
ATOM 1096 C CA . VAL A 1 138 ? -0.210 -1.795 13.108 1.00 91.44 138 VAL A CA 1
ATOM 1097 C C . VAL A 1 138 ? -1.605 -1.283 12.734 1.00 91.44 138 VAL A C 1
ATOM 1099 O O . VAL A 1 138 ? -2.511 -1.345 13.566 1.00 91.44 138 VAL A O 1
ATOM 110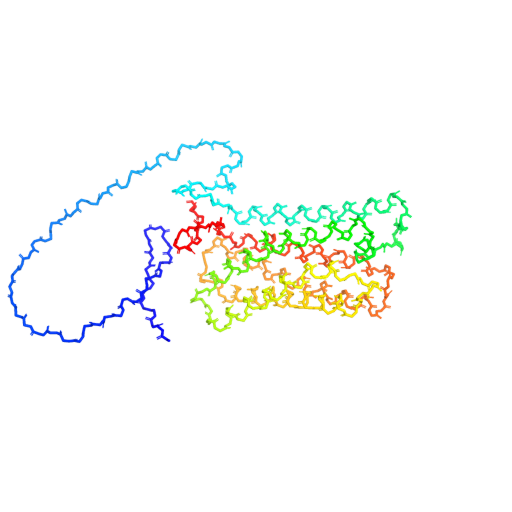2 N N . ASN A 1 139 ? -1.837 -0.886 11.476 1.00 92.94 139 ASN A N 1
ATOM 1103 C CA . ASN A 1 139 ? -3.162 -0.443 11.039 1.00 92.94 139 ASN A CA 1
ATOM 1104 C C . ASN A 1 139 ? -4.177 -1.587 10.990 1.00 92.94 139 ASN A C 1
ATOM 1106 O O . ASN A 1 139 ? -5.314 -1.390 11.408 1.00 92.94 139 ASN A O 1
ATOM 1110 N N . ILE A 1 140 ? -3.792 -2.782 10.538 1.00 94.44 140 ILE A N 1
ATOM 1111 C CA . ILE A 1 140 ? -4.675 -3.959 10.533 1.00 94.44 140 ILE A CA 1
ATOM 1112 C C . ILE A 1 140 ? -5.165 -4.269 11.953 1.00 94.44 140 ILE A C 1
ATOM 1114 O O . ILE A 1 140 ? -6.366 -4.432 12.169 1.00 94.44 140 ILE A O 1
ATOM 1118 N N . ARG A 1 141 ? -4.265 -4.261 12.946 1.00 92.25 141 ARG A N 1
ATOM 1119 C CA . ARG A 1 141 ? -4.637 -4.452 14.360 1.00 92.25 141 ARG A CA 1
ATOM 1120 C C . ARG A 1 141 ? -5.548 -3.336 14.876 1.00 92.25 141 ARG A C 1
ATOM 1122 O O . ARG A 1 141 ? -6.534 -3.612 15.560 1.00 92.25 141 ARG A O 1
ATOM 1129 N N . ALA A 1 142 ? -5.254 -2.087 14.524 1.00 91.19 142 ALA A N 1
ATOM 1130 C CA . ALA A 1 142 ? -6.077 -0.945 14.905 1.00 91.19 142 ALA A CA 1
ATOM 1131 C C . ALA A 1 142 ? -7.499 -1.038 14.319 1.00 91.19 142 ALA A C 1
ATOM 1133 O O . ALA A 1 142 ? -8.477 -0.823 15.035 1.00 91.19 142 ALA A O 1
ATOM 1134 N N . PHE A 1 143 ? -7.637 -1.428 13.048 1.00 93.75 143 PHE A N 1
ATOM 1135 C CA . PHE A 1 143 ? -8.940 -1.625 12.409 1.00 93.75 143 PHE A CA 1
ATOM 1136 C C . PHE A 1 143 ? -9.693 -2.837 12.953 1.00 93.75 143 PHE A C 1
ATOM 1138 O O . PHE A 1 143 ? -10.908 -2.745 13.133 1.00 93.75 143 PHE A O 1
ATOM 1145 N N . TYR A 1 144 ? -8.993 -3.918 13.303 1.00 93.94 144 TYR A N 1
ATOM 1146 C CA . TYR A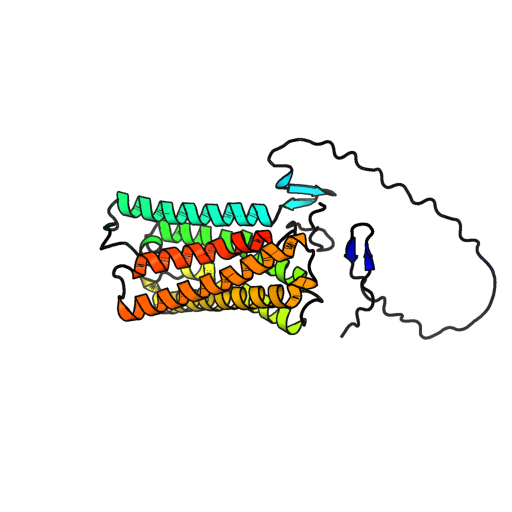 1 144 ? -9.598 -5.044 14.012 1.00 93.94 144 TYR A CA 1
ATOM 1147 C C . TYR A 1 144 ? -10.225 -4.584 15.337 1.00 93.94 144 TYR A C 1
ATOM 1149 O O . TYR A 1 144 ? -11.405 -4.835 15.586 1.00 93.94 144 TYR A O 1
ATOM 1157 N N . LYS A 1 145 ? -9.484 -3.818 16.154 1.00 90.06 145 LYS A N 1
ATOM 1158 C CA . LYS A 1 145 ? -10.019 -3.236 17.399 1.00 90.06 145 LYS A CA 1
ATOM 1159 C C . LYS A 1 145 ? -11.184 -2.282 17.122 1.00 90.06 145 LYS A C 1
ATOM 1161 O O . LYS A 1 145 ? -12.175 -2.303 17.845 1.00 90.06 145 LYS A O 1
ATOM 1166 N N . LYS A 1 146 ? -11.088 -1.470 16.065 1.00 88.88 146 LYS A N 1
ATOM 1167 C CA . LYS A 1 146 ? -12.128 -0.511 15.667 1.00 88.88 146 LYS A CA 1
ATOM 1168 C C . LYS A 1 146 ? -13.455 -1.175 15.305 1.00 88.88 146 LYS A C 1
ATOM 1170 O O . LYS A 1 146 ? -14.504 -0.595 15.556 1.00 88.88 146 LYS A O 1
ATOM 1175 N N . LEU A 1 147 ? -13.404 -2.345 14.676 1.00 93.38 147 LEU A N 1
ATOM 1176 C CA . LEU A 1 147 ? -14.579 -3.091 14.226 1.00 93.38 147 LEU A CA 1
ATOM 1177 C C . LEU A 1 147 ? -15.133 -4.051 15.290 1.00 93.38 147 LEU A C 1
ATOM 1179 O O . LEU A 1 147 ? -16.225 -4.596 15.104 1.00 93.38 147 LEU A O 1
ATOM 1183 N N . TYR A 1 148 ? -14.421 -4.243 16.402 1.00 92.06 148 TYR A N 1
ATOM 1184 C CA . TYR A 1 148 ? -14.830 -5.140 17.479 1.00 92.06 148 TYR A CA 1
ATOM 1185 C C . TYR A 1 148 ? -16.191 -4.736 18.069 1.00 92.06 148 TYR A C 1
ATOM 1187 O O . TYR A 1 148 ? -16.410 -3.575 18.414 1.00 92.06 148 TYR A O 1
ATOM 1195 N N . GLY A 1 149 ? -17.128 -5.687 18.144 1.00 90.62 149 GLY A N 1
ATOM 1196 C CA . GLY A 1 149 ? -18.509 -5.449 18.588 1.00 90.62 149 GLY A CA 1
ATOM 1197 C C . GLY A 1 149 ? -19.392 -4.669 17.597 1.00 90.62 149 GLY A C 1
ATOM 1198 O O . GLY A 1 149 ? -20.592 -4.525 17.828 1.00 90.62 149 GLY A O 1
ATOM 1199 N N . ILE A 1 150 ? -18.835 -4.178 16.483 1.00 94.50 150 ILE A N 1
ATOM 1200 C CA . ILE A 1 150 ? -19.577 -3.471 15.426 1.00 94.50 150 ILE A CA 1
ATOM 1201 C C . ILE A 1 150 ? -20.006 -4.433 14.318 1.00 94.50 150 ILE A C 1
ATOM 1203 O O . ILE A 1 150 ? -21.143 -4.343 13.838 1.00 94.50 150 ILE A O 1
ATOM 1207 N N . VAL A 1 151 ? -19.100 -5.329 13.926 1.00 95.88 151 VAL A N 1
ATOM 1208 C CA . VAL A 1 151 ? -19.327 -6.434 12.983 1.00 95.88 151 VAL A CA 1
ATOM 1209 C C . VAL A 1 151 ? -19.211 -7.772 13.716 1.00 95.88 151 VAL A C 1
ATOM 1211 O O . VAL A 1 151 ? -18.744 -7.820 14.850 1.00 95.88 151 VAL A O 1
ATOM 1214 N N . SER A 1 152 ? -19.634 -8.867 13.082 1.00 96.88 152 SER A N 1
ATOM 1215 C CA . SER A 1 152 ? -19.462 -10.212 13.646 1.00 96.88 152 SER A CA 1
ATOM 1216 C C . SER A 1 152 ? -17.983 -10.575 13.796 1.00 96.88 152 SER A C 1
ATOM 1218 O O . SER A 1 152 ? -17.220 -10.359 12.851 1.00 96.88 152 SER A O 1
ATOM 1220 N N . ASP A 1 153 ? -17.617 -11.229 14.899 1.00 94.62 153 ASP A N 1
ATOM 1221 C CA . ASP A 1 153 ? -16.239 -11.657 15.192 1.00 94.62 153 ASP A CA 1
ATOM 1222 C C . ASP A 1 153 ? -15.617 -12.452 14.038 1.00 94.62 153 ASP A C 1
ATOM 1224 O O . ASP A 1 153 ? -14.547 -12.102 13.561 1.00 94.62 153 ASP A O 1
ATOM 1228 N N . GLN A 1 154 ? -16.355 -13.414 13.471 1.00 97.12 154 GLN A N 1
ATOM 1229 C CA . GLN A 1 154 ? -15.900 -14.213 12.322 1.00 97.12 154 GLN A CA 1
ATOM 1230 C C . GLN A 1 154 ? -15.480 -13.363 11.112 1.00 97.12 154 GLN A C 1
ATOM 1232 O O . GLN A 1 154 ? -14.527 -13.692 10.412 1.00 97.12 154 GLN A O 1
ATOM 1237 N N . TYR A 1 155 ? -16.195 -12.268 10.848 1.00 97.25 155 TYR A N 1
ATOM 1238 C CA . TYR A 1 155 ? -15.872 -11.367 9.741 1.00 97.25 155 TYR A CA 1
ATOM 1239 C C . TYR A 1 155 ? -14.635 -10.519 10.059 1.00 97.25 155 TYR A C 1
ATOM 1241 O O . TYR A 1 155 ? -13.810 -10.278 9.181 1.00 97.25 155 TYR A O 1
ATOM 1249 N N . ASN A 1 156 ? -14.483 -10.093 11.315 1.00 96.56 156 ASN A N 1
ATOM 1250 C CA . ASN A 1 156 ? -13.310 -9.347 11.761 1.00 96.56 156 ASN A CA 1
ATOM 1251 C C . ASN A 1 156 ? -12.044 -10.226 11.759 1.00 96.56 156 ASN A C 1
ATOM 1253 O O . ASN A 1 156 ? -10.996 -9.803 11.273 1.00 96.56 156 ASN A O 1
ATOM 1257 N N . ASP A 1 157 ? -12.168 -11.478 12.204 1.00 96.62 157 ASP A N 1
ATOM 1258 C CA . ASP A 1 157 ? -11.119 -12.502 12.139 1.00 96.62 157 ASP A CA 1
ATOM 1259 C C . ASP A 1 157 ? -10.733 -12.815 10.688 1.00 96.62 157 ASP A C 1
ATOM 1261 O O . ASP A 1 157 ? -9.560 -12.943 10.338 1.00 96.62 157 ASP A O 1
ATOM 1265 N N . PHE A 1 158 ? -11.713 -12.886 9.790 1.00 97.62 158 PHE A N 1
ATOM 1266 C CA . PHE A 1 158 ? -11.422 -13.056 8.373 1.00 97.62 158 PHE A CA 1
ATOM 1267 C C . PHE A 1 158 ? -10.606 -11.880 7.809 1.00 97.62 158 PHE A C 1
ATOM 1269 O O . PHE A 1 158 ? -9.623 -12.098 7.098 1.00 97.62 158 PHE A O 1
ATOM 1276 N N . LEU A 1 159 ? -10.958 -10.637 8.163 1.00 97.06 159 LEU A N 1
ATOM 1277 C CA . LEU A 1 159 ? -10.200 -9.450 7.759 1.00 97.06 159 LEU A CA 1
ATOM 1278 C C . LEU A 1 159 ? -8.764 -9.461 8.298 1.00 97.06 159 LEU A C 1
ATOM 1280 O O . LEU A 1 159 ? -7.843 -9.153 7.541 1.00 97.06 159 LEU A O 1
ATOM 1284 N N . ILE A 1 160 ? -8.552 -9.818 9.571 1.00 95.75 160 ILE A N 1
ATOM 1285 C CA . ILE A 1 160 ? -7.199 -9.835 10.148 1.00 95.75 160 ILE A CA 1
ATOM 1286 C C . ILE A 1 160 ? -6.324 -10.911 9.498 1.00 95.75 160 ILE A C 1
ATOM 1288 O O . ILE A 1 160 ? -5.154 -10.647 9.226 1.00 95.75 160 ILE A O 1
ATOM 1292 N N . ILE A 1 161 ? -6.886 -12.084 9.179 1.00 96.75 161 ILE A N 1
ATOM 1293 C CA . ILE A 1 161 ? -6.173 -13.155 8.467 1.00 96.75 161 ILE A CA 1
ATOM 1294 C C . ILE A 1 161 ? -5.799 -12.695 7.057 1.00 96.75 161 ILE A C 1
ATOM 1296 O O . ILE A 1 161 ? -4.644 -12.824 6.653 1.00 96.75 161 ILE A O 1
ATOM 1300 N N . LEU A 1 162 ? -6.752 -12.116 6.322 1.00 96.12 162 LEU A N 1
ATOM 1301 C CA . LEU A 1 162 ? -6.529 -11.628 4.962 1.00 96.12 162 LEU A CA 1
ATOM 1302 C C . LEU A 1 162 ? -5.451 -10.532 4.921 1.00 96.12 162 LEU A C 1
ATOM 1304 O O . LEU A 1 162 ? -4.523 -10.598 4.114 1.00 96.12 162 LEU A O 1
ATOM 1308 N N . GLY A 1 163 ? -5.533 -9.562 5.837 1.00 95.12 163 GLY A N 1
ATOM 1309 C CA . GLY A 1 163 ? -4.509 -8.534 6.005 1.00 95.12 163 GLY A CA 1
ATOM 1310 C C . GLY A 1 163 ? -3.154 -9.128 6.406 1.00 95.12 163 GLY A C 1
ATOM 1311 O O . GLY A 1 163 ? -2.132 -8.768 5.827 1.00 95.12 163 GLY A O 1
ATOM 1312 N N . GLY A 1 164 ? -3.132 -10.082 7.339 1.00 95.50 164 GLY A N 1
ATOM 1313 C CA . GLY A 1 164 ? -1.911 -10.742 7.807 1.00 95.50 164 GLY A CA 1
ATOM 1314 C C . GLY A 1 164 ? -1.179 -11.521 6.712 1.00 95.50 164 GLY A C 1
ATOM 1315 O O . GLY A 1 164 ? 0.043 -11.421 6.608 1.00 95.50 164 GLY A O 1
ATOM 1316 N N . LEU A 1 165 ? -1.909 -12.231 5.845 1.00 96.06 165 LEU A N 1
ATOM 1317 C CA . LEU A 1 165 ? -1.326 -12.894 4.674 1.00 96.06 165 LEU A CA 1
ATOM 1318 C C . LEU A 1 165 ? -0.671 -11.885 3.726 1.00 96.06 165 LEU A C 1
ATOM 1320 O O . LEU A 1 165 ? 0.431 -12.132 3.238 1.00 96.06 165 LEU A O 1
ATOM 1324 N N . SER A 1 166 ? -1.308 -10.730 3.510 1.00 95.50 166 SER A N 1
ATOM 1325 C CA . SER A 1 166 ? -0.721 -9.677 2.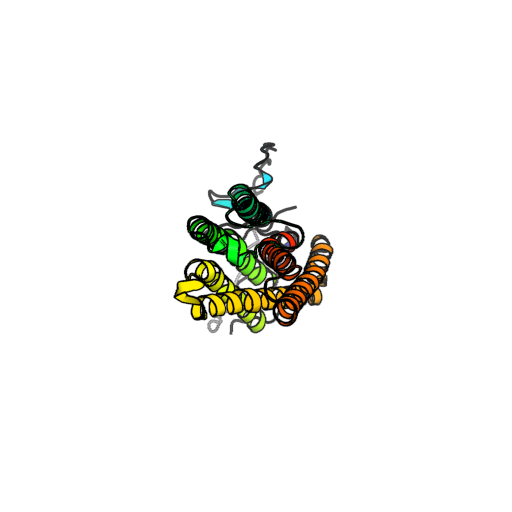677 1.00 95.50 166 SER A CA 1
ATOM 1326 C C . SER A 1 166 ? 0.541 -9.066 3.291 1.00 95.50 166 SER A C 1
ATOM 1328 O O . SER A 1 166 ? 1.497 -8.813 2.562 1.00 95.50 166 SER A O 1
ATOM 1330 N N . CYS A 1 167 ? 0.589 -8.915 4.622 1.00 94.88 167 CYS A N 1
ATOM 1331 C CA . CYS A 1 167 ? 1.784 -8.455 5.324 1.00 94.88 167 CYS A CA 1
ATOM 1332 C C . CYS A 1 167 ? 2.969 -9.383 5.056 1.00 94.88 167 CYS A C 1
ATOM 1334 O O . CYS A 1 167 ? 4.045 -8.903 4.730 1.00 94.88 167 CYS A O 1
ATOM 1336 N N . ILE A 1 168 ? 2.767 -10.701 5.153 1.00 94.38 168 ILE A N 1
ATOM 1337 C CA . ILE A 1 168 ? 3.829 -11.690 4.912 1.00 94.38 168 ILE A CA 1
ATOM 1338 C C . ILE A 1 168 ? 4.252 -11.683 3.440 1.00 94.38 168 ILE A C 1
ATOM 1340 O O . ILE A 1 168 ? 5.441 -11.759 3.143 1.00 94.38 168 ILE A O 1
ATOM 1344 N N . ALA A 1 169 ? 3.294 -11.586 2.518 1.00 95.62 169 ALA A N 1
ATOM 1345 C CA . ALA A 1 169 ? 3.572 -11.657 1.090 1.00 95.62 169 ALA A CA 1
ATOM 1346 C C . ALA A 1 169 ? 4.387 -10.460 0.573 1.00 95.62 169 ALA A C 1
ATOM 1348 O O . ALA A 1 169 ? 5.266 -10.657 -0.260 1.00 95.62 169 ALA A O 1
ATOM 1349 N N . LEU A 1 170 ? 4.141 -9.245 1.078 1.00 94.00 170 LEU A N 1
ATOM 1350 C CA . LEU A 1 170 ? 4.781 -8.017 0.594 1.00 94.00 170 LEU A CA 1
ATOM 1351 C C . LEU A 1 170 ? 6.327 -8.066 0.573 1.00 94.00 170 LEU A C 1
ATOM 1353 O O . LEU A 1 170 ? 6.897 -7.883 -0.500 1.00 94.00 170 LEU A O 1
ATOM 1357 N N . PRO A 1 171 ? 7.038 -8.318 1.689 1.00 93.31 171 PRO A N 1
ATOM 1358 C CA . PRO A 1 171 ? 8.499 -8.387 1.667 1.00 93.31 171 PRO A CA 1
ATOM 1359 C C . PRO A 1 171 ? 9.017 -9.591 0.874 1.00 93.31 171 PRO A C 1
ATOM 1361 O O . PRO A 1 171 ? 10.100 -9.523 0.297 1.00 93.31 171 PRO A O 1
ATOM 1364 N N . LEU A 1 172 ? 8.246 -10.683 0.798 1.00 94.31 172 LEU A N 1
ATOM 1365 C CA . LEU A 1 172 ? 8.635 -11.865 0.029 1.00 94.31 172 LEU A CA 1
ATOM 1366 C C . LEU A 1 172 ? 8.675 -11.600 -1.481 1.00 94.31 172 LEU A C 1
ATOM 1368 O O . LEU A 1 172 ? 9.464 -12.244 -2.163 1.00 94.31 172 LEU A O 1
ATOM 1372 N N . ILE A 1 173 ? 7.914 -10.622 -1.989 1.00 92.12 173 ILE A N 1
ATOM 1373 C CA . ILE A 1 173 ? 8.029 -10.157 -3.385 1.00 92.12 173 ILE A CA 1
ATOM 1374 C C . ILE A 1 173 ? 9.456 -9.679 -3.675 1.00 92.12 173 ILE A C 1
ATOM 1376 O O . ILE A 1 173 ? 10.012 -10.017 -4.711 1.00 92.12 173 ILE A O 1
ATOM 1380 N N . GLY A 1 174 ? 10.058 -8.915 -2.759 1.00 87.88 174 GLY A N 1
ATOM 1381 C CA . GLY A 1 174 ? 11.430 -8.434 -2.925 1.00 87.88 174 GLY A CA 1
ATOM 1382 C C . GLY A 1 174 ? 12.479 -9.527 -2.710 1.00 87.88 174 GLY A C 1
ATOM 1383 O O . GLY A 1 174 ? 13.501 -9.533 -3.382 1.00 87.88 174 GLY A O 1
ATOM 1384 N N . VAL A 1 175 ? 12.236 -10.460 -1.781 1.00 91.50 175 VAL A N 1
ATOM 1385 C CA . VAL A 1 175 ? 13.174 -11.561 -1.482 1.00 91.50 175 VAL A CA 1
ATOM 1386 C C . VAL A 1 175 ? 13.264 -12.559 -2.636 1.00 91.50 175 VAL A C 1
ATOM 1388 O O . VAL A 1 175 ? 14.352 -13.035 -2.959 1.00 91.50 175 VAL A O 1
ATOM 1391 N N . PHE A 1 176 ? 12.127 -12.908 -3.236 1.00 91.56 176 PHE A N 1
ATOM 1392 C CA . PHE A 1 176 ? 12.085 -13.802 -4.384 1.00 91.56 176 PHE A CA 1
ATOM 1393 C C . PHE A 1 176 ? 12.201 -12.981 -5.662 1.00 91.56 176 PHE A C 1
ATOM 1395 O O . PHE A 1 176 ? 11.197 -12.537 -6.210 1.00 91.56 176 PHE A O 1
ATOM 1402 N N . ASP A 1 177 ? 13.438 -12.793 -6.119 1.00 85.62 177 ASP A N 1
ATOM 1403 C CA . ASP A 1 177 ? 13.751 -12.138 -7.390 1.00 85.62 177 ASP A CA 1
ATOM 1404 C C . ASP A 1 177 ? 12.945 -12.742 -8.554 1.00 85.62 177 ASP A C 1
ATOM 1406 O O . ASP A 1 177 ? 12.820 -13.965 -8.671 1.00 85.62 177 ASP A O 1
ATOM 1410 N N . GLU A 1 178 ? 12.396 -11.889 -9.419 1.00 85.62 178 GLU A N 1
ATOM 1411 C CA . GLU A 1 178 ? 11.523 -12.321 -10.513 1.00 85.62 178 GLU A CA 1
ATOM 1412 C C . GLU A 1 178 ? 12.271 -13.178 -11.547 1.00 85.62 178 GLU A C 1
ATOM 1414 O O . GLU A 1 178 ? 11.719 -14.154 -12.065 1.00 85.62 178 GLU A O 1
ATOM 1419 N N . HIS A 1 179 ? 13.543 -12.875 -11.817 1.00 85.50 179 HIS A N 1
ATOM 1420 C CA . HIS A 1 179 ? 14.329 -13.587 -12.822 1.00 85.50 179 HIS A CA 1
ATOM 1421 C C . HIS A 1 179 ? 14.759 -14.980 -12.351 1.00 85.50 179 HIS A C 1
ATOM 1423 O O . HIS A 1 179 ? 14.832 -15.907 -13.161 1.00 85.50 179 HIS A O 1
ATOM 1429 N N . GLN A 1 180 ? 15.025 -15.151 -11.053 1.00 88.94 180 GLN A N 1
ATOM 1430 C CA . GLN A 1 180 ? 15.426 -16.439 -10.476 1.00 88.94 180 GLN A CA 1
ATOM 1431 C C . GLN A 1 180 ? 14.241 -17.279 -9.978 1.00 88.94 180 GLN A C 1
ATOM 1433 O O . GLN A 1 180 ? 14.246 -18.503 -10.119 1.00 88.94 180 GLN A O 1
ATOM 1438 N N . TRP A 1 181 ? 13.223 -16.636 -9.401 1.00 92.44 181 TRP A N 1
ATOM 1439 C CA . TRP A 1 181 ? 12.118 -17.277 -8.680 1.00 92.44 181 TRP A CA 1
ATOM 1440 C C . TRP A 1 181 ? 10.742 -16.796 -9.159 1.00 92.44 181 TRP A C 1
ATOM 1442 O O . TRP A 1 181 ? 9.791 -16.766 -8.376 1.00 92.44 181 TRP A O 1
ATOM 1452 N N . GLY A 1 182 ? 10.605 -16.477 -10.450 1.00 90.12 182 GLY A N 1
ATOM 1453 C CA . GLY A 1 182 ? 9.397 -15.908 -11.064 1.00 90.12 182 GLY A CA 1
ATOM 1454 C C . GLY A 1 182 ? 8.051 -16.491 -10.600 1.00 90.12 182 GLY A C 1
ATOM 1455 O O . GLY A 1 182 ? 7.173 -15.720 -10.216 1.00 90.12 182 GLY A O 1
ATOM 1456 N N . PRO A 1 183 ? 7.851 -17.825 -10.536 1.00 95.06 183 PRO A N 1
ATOM 1457 C CA . PRO A 1 183 ? 6.596 -18.394 -10.033 1.00 95.06 183 PRO A CA 1
ATOM 1458 C C . PRO A 1 183 ? 6.300 -18.053 -8.564 1.00 95.06 183 PRO A C 1
ATOM 1460 O O . PRO A 1 183 ? 5.149 -17.794 -8.203 1.00 95.06 183 PRO A O 1
ATOM 1463 N N . VAL A 1 184 ? 7.327 -18.039 -7.709 1.00 95.38 184 VAL A N 1
ATOM 1464 C CA . VAL A 1 184 ? 7.193 -17.697 -6.284 1.00 95.38 184 VAL A CA 1
ATOM 1465 C C . VAL A 1 184 ? 6.967 -16.194 -6.129 1.00 95.38 184 VAL A C 1
ATOM 1467 O O . VAL A 1 184 ? 6.052 -15.801 -5.404 1.00 95.38 184 VAL A O 1
ATOM 1470 N N . HIS A 1 185 ? 7.725 -15.375 -6.866 1.00 93.31 185 HIS A N 1
ATOM 1471 C CA . HIS A 1 185 ? 7.540 -13.927 -6.951 1.00 93.31 185 HIS A CA 1
ATOM 1472 C C . HIS A 1 185 ? 6.098 -13.576 -7.338 1.00 93.31 185 HIS A C 1
ATOM 1474 O O . HIS A 1 185 ? 5.393 -12.902 -6.588 1.00 93.31 185 HIS A O 1
ATOM 1480 N N . GLY A 1 186 ? 5.623 -14.113 -8.466 1.00 91.06 186 GLY A N 1
ATOM 1481 C CA . GLY A 1 186 ? 4.274 -13.878 -8.977 1.00 91.06 186 GLY A CA 1
ATOM 1482 C C . GLY A 1 186 ? 3.185 -14.352 -8.014 1.00 91.06 186 GLY A C 1
ATOM 1483 O O . GLY A 1 186 ? 2.174 -13.673 -7.845 1.00 91.06 186 GLY A O 1
ATOM 1484 N N . THR A 1 187 ? 3.406 -15.469 -7.312 1.00 94.88 187 THR A N 1
ATOM 1485 C CA . THR A 1 187 ? 2.482 -15.945 -6.269 1.00 94.88 187 THR A CA 1
ATOM 1486 C C . THR A 1 187 ? 2.431 -14.980 -5.082 1.00 94.88 187 THR A C 1
ATOM 1488 O O . THR A 1 187 ? 1.340 -14.633 -4.629 1.00 94.88 187 THR A O 1
ATOM 1491 N N . CYS A 1 188 ? 3.580 -14.498 -4.596 1.00 95.50 188 CYS A N 1
ATOM 1492 C CA . CYS A 1 188 ? 3.634 -13.506 -3.517 1.00 95.50 188 CYS A CA 1
ATOM 1493 C C . CYS A 1 188 ? 2.976 -12.188 -3.943 1.00 95.50 188 CYS A C 1
ATOM 1495 O O . CYS A 1 188 ? 2.169 -11.640 -3.194 1.00 95.50 188 CYS A O 1
ATOM 1497 N N . ALA A 1 189 ? 3.242 -11.723 -5.166 1.00 92.81 189 ALA A N 1
ATOM 1498 C CA . ALA A 1 189 ? 2.619 -10.532 -5.731 1.00 92.81 189 ALA A CA 1
ATOM 1499 C C . ALA A 1 189 ? 1.096 -10.689 -5.819 1.00 92.81 189 ALA A C 1
ATOM 1501 O O . ALA A 1 189 ? 0.359 -9.806 -5.385 1.00 92.81 189 ALA A O 1
ATOM 1502 N N . PHE A 1 190 ? 0.603 -11.837 -6.289 1.00 92.50 190 PHE A N 1
ATOM 1503 C CA . PHE A 1 190 ? -0.830 -12.116 -6.342 1.00 92.50 190 PHE A CA 1
ATOM 1504 C C . PHE A 1 190 ? -1.475 -12.134 -4.947 1.00 92.50 190 PHE A C 1
ATOM 1506 O O . PHE A 1 190 ? -2.515 -11.505 -4.748 1.00 92.50 190 PHE A O 1
ATOM 1513 N N . ILE A 1 191 ? -0.854 -12.804 -3.967 1.00 95.06 191 ILE A N 1
ATOM 1514 C CA . ILE A 1 191 ? -1.345 -12.830 -2.579 1.00 95.06 191 ILE A CA 1
ATOM 1515 C C . ILE A 1 191 ? -1.357 -11.417 -1.990 1.00 95.06 191 ILE A C 1
ATOM 1517 O O . ILE A 1 191 ? -2.329 -11.041 -1.336 1.00 95.06 191 ILE A O 1
ATOM 1521 N N . PHE A 1 192 ? -0.319 -10.617 -2.242 1.00 94.69 192 PHE A N 1
ATOM 1522 C CA . PHE A 1 192 ? -0.260 -9.238 -1.781 1.00 94.69 192 PHE A CA 1
ATOM 1523 C C . PHE A 1 192 ? -1.318 -8.366 -2.459 1.00 94.69 192 PHE A C 1
ATOM 1525 O O . PHE A 1 192 ? -2.220 -7.890 -1.782 1.00 94.69 192 PHE A O 1
ATOM 1532 N N . PHE A 1 193 ? -1.257 -8.160 -3.776 1.00 91.38 193 PHE A N 1
ATOM 1533 C CA . PHE A 1 193 ? -2.152 -7.228 -4.466 1.00 91.38 193 PHE A CA 1
ATOM 1534 C C . PHE A 1 193 ? -3.612 -7.691 -4.411 1.00 91.38 193 PHE A C 1
ATOM 1536 O O . PHE A 1 193 ? -4.507 -6.886 -4.148 1.00 91.38 193 PHE A O 1
ATOM 1543 N N . GLY A 1 194 ? -3.858 -8.990 -4.595 1.00 91.44 194 GLY A N 1
ATOM 1544 C CA . GLY A 1 194 ? -5.191 -9.579 -4.503 1.00 91.44 194 GLY A CA 1
ATOM 1545 C C . GLY A 1 194 ? -5.717 -9.600 -3.069 1.00 91.44 194 GLY A C 1
ATOM 1546 O O . GLY A 1 194 ? -6.815 -9.109 -2.808 1.00 91.44 194 GLY A O 1
ATOM 1547 N N . GLY A 1 195 ? -4.930 -10.121 -2.123 1.00 93.56 195 GLY A N 1
ATOM 1548 C CA . GLY A 1 195 ? -5.328 -10.232 -0.719 1.00 93.56 195 GLY A CA 1
ATOM 1549 C C . GLY A 1 195 ? -5.472 -8.874 -0.037 1.00 93.56 195 GLY A C 1
ATOM 1550 O O . GLY A 1 195 ? -6.507 -8.599 0.570 1.00 93.56 195 GLY A O 1
ATOM 1551 N N . PHE A 1 196 ? -4.486 -7.988 -0.196 1.00 94.31 196 PHE A N 1
ATOM 1552 C CA . PHE A 1 196 ? -4.541 -6.630 0.344 1.00 94.31 196 PHE A CA 1
ATOM 1553 C C . PHE A 1 196 ? -5.638 -5.800 -0.322 1.00 94.31 196 PHE A C 1
ATOM 1555 O O . PHE A 1 196 ? -6.412 -5.146 0.371 1.00 94.31 196 PHE A O 1
ATOM 1562 N N . GLY A 1 197 ? -5.770 -5.865 -1.651 1.00 93.19 197 GLY A N 1
ATOM 1563 C CA . GLY A 1 197 ? -6.836 -5.163 -2.365 1.00 93.19 197 GLY A CA 1
ATOM 1564 C C . GLY A 1 197 ? -8.224 -5.603 -1.893 1.00 93.19 197 GLY A C 1
ATOM 1565 O O . GLY A 1 197 ? -9.087 -4.765 -1.611 1.00 93.19 197 GLY A O 1
ATOM 1566 N N . PHE A 1 198 ? -8.427 -6.912 -1.714 1.00 94.94 198 PHE A N 1
ATOM 1567 C CA . PHE A 1 198 ? -9.679 -7.446 -1.186 1.00 94.94 198 PHE A CA 1
ATOM 1568 C C . PHE A 1 198 ? -9.913 -7.035 0.274 1.00 94.94 198 PHE A C 1
ATOM 1570 O O . PHE A 1 198 ? -11.019 -6.610 0.616 1.00 94.94 198 PHE A O 1
ATOM 1577 N N . TYR A 1 199 ? -8.870 -7.050 1.112 1.00 95.88 199 TYR A N 1
ATOM 1578 C CA . TYR A 1 199 ? -8.920 -6.528 2.479 1.00 95.88 199 TYR A CA 1
ATOM 1579 C C . TYR A 1 199 ? -9.371 -5.064 2.507 1.00 95.88 199 TYR A C 1
ATOM 1581 O O . TYR A 1 199 ? -10.320 -4.731 3.217 1.00 95.88 199 TYR A O 1
ATOM 1589 N N . CYS A 1 200 ? -8.756 -4.198 1.696 1.00 95.06 200 CYS A N 1
ATOM 1590 C CA . CYS A 1 200 ? -9.094 -2.780 1.604 1.00 95.06 200 CYS A CA 1
ATOM 1591 C C . CYS A 1 200 ? -10.572 -2.571 1.259 1.00 95.06 200 CYS A C 1
ATOM 1593 O O . CYS A 1 200 ? -11.252 -1.783 1.920 1.00 95.06 200 CYS A O 1
ATOM 1595 N N . ILE A 1 201 ? -11.088 -3.298 0.262 1.00 94.75 201 ILE A N 1
ATOM 1596 C CA . ILE A 1 201 ? -12.491 -3.217 -0.168 1.00 94.75 201 ILE A CA 1
ATOM 1597 C C . ILE A 1 201 ? -13.437 -3.650 0.956 1.00 94.75 201 ILE A C 1
ATOM 1599 O O . ILE A 1 201 ? -14.398 -2.936 1.265 1.00 94.75 201 ILE A O 1
ATOM 1603 N N . LEU A 1 202 ? -13.171 -4.799 1.581 1.00 96.62 202 LEU A N 1
ATOM 1604 C CA . LEU A 1 202 ? -14.014 -5.342 2.645 1.00 96.62 202 LEU A CA 1
ATOM 1605 C C . LEU A 1 202 ? -13.994 -4.471 3.907 1.00 96.62 202 LEU A C 1
ATOM 1607 O O . LEU A 1 202 ? -15.051 -4.243 4.504 1.00 96.62 202 LEU A O 1
ATOM 1611 N N . LEU A 1 203 ? -12.829 -3.935 4.279 1.00 96.19 203 LEU A N 1
ATOM 1612 C CA . LEU A 1 203 ? -12.678 -2.969 5.366 1.00 96.19 203 LEU A CA 1
ATOM 1613 C C . LEU A 1 203 ? -13.445 -1.675 5.064 1.00 96.19 203 LEU A C 1
ATOM 1615 O O . LEU A 1 203 ? -14.227 -1.205 5.895 1.00 96.19 203 LEU A O 1
ATOM 1619 N N . GLY A 1 204 ? -13.264 -1.125 3.858 1.00 95.75 204 GLY A N 1
ATOM 1620 C CA . GLY A 1 204 ? -13.971 0.061 3.371 1.00 95.75 204 GLY A CA 1
ATOM 1621 C C . GLY A 1 204 ? -15.481 -0.076 3.493 1.00 95.75 204 GLY A C 1
ATOM 1622 O O . GLY A 1 204 ? -16.156 0.775 4.079 1.00 95.75 204 GLY A O 1
ATOM 1623 N N . ARG A 1 205 ? -16.001 -1.203 3.001 1.00 96.81 205 ARG A N 1
ATOM 1624 C CA . ARG A 1 205 ? -17.423 -1.531 3.052 1.00 96.81 205 ARG A CA 1
ATOM 1625 C C . ARG A 1 205 ? -17.920 -1.701 4.486 1.00 96.81 205 ARG A C 1
ATOM 1627 O O . ARG A 1 205 ? -18.965 -1.144 4.816 1.00 96.81 205 ARG A O 1
ATOM 1634 N N . ALA A 1 206 ? -17.186 -2.421 5.333 1.00 96.81 206 ALA A N 1
ATOM 1635 C CA . ALA A 1 206 ? -17.568 -2.655 6.725 1.00 96.81 206 ALA A CA 1
ATOM 1636 C C . ALA A 1 206 ? -17.684 -1.347 7.517 1.00 96.81 206 ALA A C 1
ATOM 1638 O O . ALA A 1 206 ? -18.682 -1.129 8.210 1.00 96.81 206 ALA A O 1
ATOM 1639 N N . LEU A 1 207 ? -16.704 -0.452 7.354 1.00 96.06 207 LEU A N 1
ATOM 1640 C CA . LEU A 1 207 ? -16.715 0.869 7.977 1.00 96.06 207 LEU A CA 1
ATOM 1641 C C . LEU A 1 207 ? -17.843 1.744 7.417 1.00 96.06 207 LEU A C 1
ATOM 1643 O O . LEU A 1 207 ? -18.554 2.378 8.191 1.00 96.06 207 LEU A O 1
ATOM 1647 N N . TYR A 1 208 ? -18.071 1.745 6.100 1.00 97.19 208 TYR A N 1
ATOM 1648 C CA . TYR A 1 208 ? -19.131 2.549 5.484 1.00 97.19 208 TYR A CA 1
ATOM 1649 C C . TYR A 1 208 ? -20.542 2.104 5.893 1.00 97.19 208 TYR A C 1
ATOM 1651 O O . TYR A 1 208 ? -21.383 2.942 6.217 1.00 97.19 208 TYR A O 1
ATOM 1659 N N . GLN A 1 209 ? -20.806 0.794 5.904 1.00 98.00 209 GLN A N 1
ATOM 1660 C CA . GLN A 1 209 ? -22.107 0.232 6.292 1.00 98.00 209 GLN A CA 1
ATOM 1661 C C . GLN A 1 209 ? -22.438 0.476 7.768 1.00 98.00 209 GLN A C 1
ATOM 1663 O O . GLN A 1 209 ? -23.607 0.530 8.131 1.00 98.00 209 GLN A O 1
ATOM 1668 N N . ASN A 1 210 ? -21.415 0.651 8.606 1.00 97.25 210 ASN A N 1
ATOM 1669 C CA . ASN A 1 210 ? -21.554 0.928 10.031 1.00 97.25 210 ASN A CA 1
ATOM 1670 C C . ASN A 1 210 ? -21.164 2.370 10.394 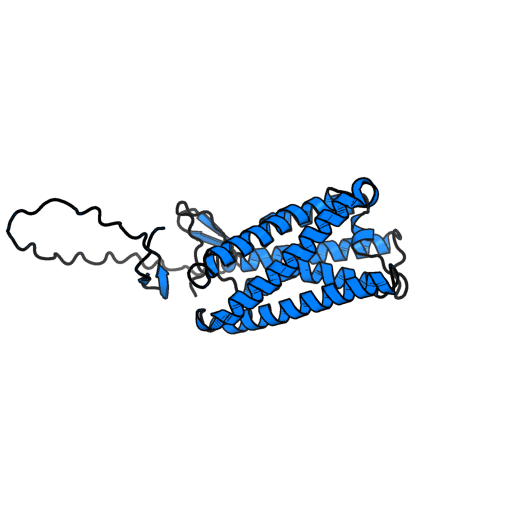1.00 97.25 210 ASN A C 1
ATOM 1672 O O . ASN A 1 210 ? -20.935 2.650 11.567 1.00 97.25 210 ASN A O 1
ATOM 1676 N N . LYS A 1 211 ? -21.084 3.290 9.420 1.00 96.38 211 LYS A N 1
ATOM 1677 C CA . LYS A 1 211 ? -20.566 4.658 9.624 1.00 96.38 211 LYS A CA 1
ATOM 1678 C C . LYS A 1 211 ? -21.273 5.410 10.762 1.00 96.38 211 LYS A C 1
ATOM 1680 O O . LYS A 1 211 ? -20.641 6.199 11.453 1.00 96.38 211 LYS A O 1
ATOM 1685 N N . ASP A 1 212 ? -22.561 5.135 10.969 1.00 96.56 212 ASP A N 1
ATOM 1686 C CA . ASP A 1 212 ? -23.403 5.815 11.958 1.00 96.56 212 ASP A CA 1
ATOM 1687 C C . ASP A 1 212 ? -23.109 5.357 13.400 1.00 96.56 212 ASP A C 1
ATOM 1689 O O . ASP A 1 212 ? -23.504 6.024 14.351 1.00 96.56 212 ASP A O 1
ATOM 1693 N N . LYS A 1 213 ? -22.370 4.249 13.572 1.00 94.44 213 LYS A N 1
ATOM 1694 C CA . LYS A 1 213 ? -21.854 3.779 14.870 1.00 94.44 213 LYS A CA 1
ATOM 1695 C C . LYS A 1 213 ? -20.528 4.448 15.263 1.00 94.44 213 LYS A C 1
ATOM 1697 O O . LYS A 1 213 ? -20.026 4.194 16.353 1.00 94.44 213 LYS A O 1
ATOM 1702 N N . PHE A 1 214 ? -19.948 5.271 14.387 1.00 91.75 214 PHE A N 1
ATOM 1703 C CA . PHE A 1 214 ? -18.708 6.003 14.649 1.00 91.75 214 PHE A CA 1
ATOM 1704 C C . PHE A 1 214 ? -18.982 7.490 14.921 1.00 91.75 214 PHE A C 1
ATOM 1706 O O . PHE A 1 214 ? -19.983 8.030 14.431 1.00 91.75 214 PHE A O 1
ATOM 1713 N N . PRO A 1 215 ? -18.079 8.184 15.643 1.00 90.31 215 PRO A N 1
ATOM 1714 C CA . PRO A 1 215 ? -18.175 9.624 15.863 1.00 90.31 215 PRO A CA 1
ATOM 1715 C C . PRO A 1 215 ? -18.367 10.405 14.558 1.00 90.31 215 PRO A C 1
ATOM 1717 O O . PRO A 1 215 ? -17.745 10.099 13.536 1.00 90.31 215 PRO A O 1
ATOM 1720 N N . ALA A 1 216 ? -19.195 11.454 14.596 1.00 89.94 216 ALA A N 1
ATOM 1721 C CA . ALA A 1 216 ? -19.510 12.277 13.424 1.00 89.94 216 ALA A CA 1
ATOM 1722 C C . ALA A 1 216 ? -18.254 12.866 12.750 1.00 89.94 216 ALA A C 1
ATOM 1724 O O . ALA A 1 216 ? -18.206 12.984 11.523 1.00 89.94 216 ALA A O 1
ATOM 1725 N N . SER A 1 217 ? -17.212 13.156 13.537 1.00 87.19 217 SER A N 1
ATOM 1726 C CA . SER A 1 217 ? -15.901 13.618 13.064 1.00 87.19 217 SER A CA 1
ATOM 1727 C C . SER A 1 217 ? -15.223 12.634 12.097 1.00 87.19 217 SER A C 1
ATOM 1729 O O . SER A 1 217 ? -14.564 13.063 11.150 1.00 87.19 217 SER A O 1
ATOM 1731 N N . GLN A 1 218 ? -15.438 11.324 12.258 1.00 89.31 218 GLN A N 1
ATOM 1732 C CA . GLN A 1 218 ? -14.804 10.277 11.446 1.00 89.31 218 GLN A CA 1
ATOM 1733 C C . GLN A 1 218 ? -15.612 9.896 10.198 1.00 89.31 218 GLN A C 1
ATOM 1735 O O . GLN A 1 218 ? -15.065 9.336 9.244 1.00 89.31 218 GLN A O 1
ATOM 1740 N N . GLN A 1 219 ? -16.912 10.201 10.157 1.00 92.75 219 GLN A N 1
ATOM 1741 C CA . GLN A 1 219 ? -17.802 9.743 9.083 1.00 92.75 219 GLN A CA 1
ATOM 1742 C C . GLN A 1 219 ? -17.386 10.259 7.700 1.00 92.75 219 GLN A C 1
ATOM 1744 O O . GLN A 1 219 ? -17.516 9.543 6.703 1.00 92.75 219 GLN A O 1
ATOM 1749 N N . ARG A 1 220 ? -16.859 11.489 7.616 1.00 92.69 220 ARG A N 1
ATOM 1750 C CA . ARG A 1 220 ? -16.327 12.039 6.359 1.00 92.69 220 ARG A CA 1
ATOM 1751 C C . ARG A 1 220 ? -15.125 11.233 5.869 1.00 92.69 220 ARG A C 1
ATOM 1753 O O . ARG A 1 220 ? -15.087 10.872 4.693 1.00 92.69 220 ARG A O 1
ATOM 1760 N N . SER A 1 221 ? -14.187 10.924 6.760 1.00 90.88 221 SER A N 1
ATOM 1761 C CA . SER A 1 221 ? -13.007 10.117 6.442 1.00 90.88 221 SER A CA 1
ATOM 1762 C C . SER A 1 221 ? -13.397 8.698 6.017 1.00 90.88 221 SER A C 1
ATOM 1764 O O . SER A 1 221 ? -12.839 8.180 5.056 1.00 90.88 221 SER A O 1
ATOM 1766 N N . ILE A 1 222 ? -14.413 8.094 6.649 1.00 94.25 222 ILE A N 1
ATOM 1767 C CA . ILE A 1 222 ? -14.932 6.767 6.270 1.00 94.25 222 ILE A CA 1
ATOM 1768 C C . ILE A 1 222 ? -15.512 6.783 4.848 1.00 94.25 222 ILE A C 1
ATOM 1770 O O . ILE A 1 222 ? -15.220 5.892 4.050 1.00 94.25 222 ILE A O 1
ATOM 1774 N N . LYS A 1 223 ? -16.302 7.809 4.498 1.00 94.50 223 LYS A N 1
ATOM 1775 C CA . LYS A 1 223 ? -16.815 7.981 3.125 1.00 94.50 223 LYS A CA 1
ATOM 1776 C C . LYS A 1 223 ? -15.672 8.118 2.120 1.00 94.50 223 LYS A C 1
ATOM 1778 O O . LYS A 1 223 ? -15.706 7.491 1.067 1.00 94.50 223 LYS A O 1
ATOM 1783 N N . LEU A 1 224 ? -14.658 8.915 2.456 1.00 92.31 224 LEU A N 1
ATOM 1784 C CA . LEU A 1 224 ? -13.487 9.101 1.608 1.00 92.31 224 LEU A CA 1
ATOM 1785 C C . LEU A 1 224 ? -12.718 7.786 1.426 1.00 92.31 224 LEU A C 1
ATOM 1787 O O . LEU A 1 224 ? -12.368 7.443 0.303 1.00 92.31 224 LEU A O 1
ATOM 1791 N N . MET A 1 225 ? -12.521 7.010 2.489 1.00 92.81 225 MET A N 1
ATOM 1792 C CA . MET A 1 225 ? -11.881 5.699 2.409 1.00 92.81 225 MET A CA 1
ATOM 1793 C C . MET A 1 225 ? -12.665 4.736 1.500 1.00 92.81 225 MET A C 1
ATOM 1795 O O . MET A 1 225 ? -12.058 4.092 0.652 1.00 92.81 225 MET A O 1
ATOM 1799 N N . MET A 1 226 ? -14.001 4.699 1.587 1.00 94.50 226 MET A N 1
ATOM 1800 C CA . MET A 1 226 ? -14.838 3.897 0.679 1.00 94.50 226 MET A CA 1
ATOM 1801 C C . MET A 1 226 ? -14.732 4.347 -0.787 1.00 94.50 226 MET A C 1
ATOM 1803 O O . MET A 1 226 ? -14.733 3.524 -1.693 1.00 94.50 226 MET A O 1
ATOM 1807 N N . ASN A 1 227 ? -14.613 5.646 -1.060 1.00 92.94 227 ASN A N 1
ATOM 1808 C CA . ASN A 1 227 ? -14.380 6.108 -2.433 1.00 92.94 227 ASN A CA 1
ATOM 1809 C C . ASN A 1 227 ? -13.001 5.665 -2.949 1.00 92.94 227 ASN A C 1
ATOM 1811 O O . ASN A 1 227 ? -12.853 5.335 -4.123 1.00 92.94 227 ASN A O 1
ATOM 1815 N N . ASN A 1 228 ? -11.999 5.619 -2.071 1.00 91.81 228 ASN A N 1
ATOM 1816 C CA . ASN A 1 228 ? -10.654 5.180 -2.432 1.00 91.81 228 ASN A CA 1
ATOM 1817 C C . ASN A 1 228 ? -10.558 3.662 -2.671 1.00 91.81 228 ASN A C 1
ATOM 1819 O O . ASN A 1 228 ? -9.756 3.228 -3.491 1.00 91.81 228 ASN A O 1
ATOM 1823 N N . THR A 1 229 ? -11.405 2.832 -2.053 1.00 92.12 229 THR A N 1
ATOM 1824 C CA . THR A 1 229 ? -11.436 1.396 -2.395 1.00 92.12 229 THR A CA 1
ATOM 1825 C C . THR A 1 229 ? -11.922 1.154 -3.824 1.00 92.12 229 THR A C 1
ATOM 1827 O O . THR A 1 229 ? -11.406 0.266 -4.500 1.00 92.12 229 THR A O 1
ATOM 1830 N N . TRP A 1 230 ? -12.846 1.980 -4.327 1.00 90.81 230 TRP A N 1
ATOM 1831 C CA . TRP A 1 230 ? -13.224 1.966 -5.743 1.00 90.81 230 TRP A CA 1
ATOM 1832 C C . TRP A 1 230 ? -12.082 2.419 -6.650 1.00 90.81 230 TRP A C 1
ATOM 1834 O O . TRP A 1 230 ? -11.854 1.795 -7.682 1.00 90.81 230 TRP A O 1
ATOM 1844 N N . GLY A 1 231 ? -11.338 3.456 -6.252 1.00 91.50 231 GLY A N 1
ATOM 1845 C CA . GLY A 1 231 ? -10.131 3.888 -6.962 1.00 91.50 231 GLY A CA 1
ATOM 1846 C C . GLY A 1 231 ? -9.103 2.762 -7.091 1.00 91.50 231 GLY A C 1
ATOM 1847 O O . GLY A 1 231 ? -8.630 2.490 -8.192 1.00 91.50 231 GLY A O 1
ATOM 1848 N N . LEU A 1 232 ? -8.836 2.047 -5.994 1.00 90.69 232 LEU A N 1
ATOM 1849 C CA . LEU A 1 232 ? -7.947 0.882 -5.975 1.00 90.69 232 LEU A CA 1
ATOM 1850 C C . LEU A 1 232 ? -8.406 -0.199 -6.961 1.00 90.69 232 LEU A C 1
ATOM 1852 O O . LEU A 1 232 ? -7.599 -0.696 -7.745 1.00 90.69 232 LEU A O 1
ATOM 1856 N N . LEU A 1 233 ? -9.699 -0.537 -6.955 1.00 91.06 233 LEU A N 1
ATOM 1857 C CA . LEU A 1 233 ? -10.257 -1.523 -7.880 1.00 91.06 233 LEU A CA 1
ATOM 1858 C C . LEU A 1 233 ? -10.104 -1.081 -9.343 1.00 91.06 233 LEU A C 1
ATOM 1860 O O . LEU A 1 233 ? -9.743 -1.897 -10.187 1.00 91.06 233 LEU A O 1
ATOM 1864 N N . ILE A 1 234 ? -10.346 0.200 -9.636 1.00 92.62 234 ILE A N 1
ATOM 1865 C CA . ILE A 1 234 ? -10.187 0.764 -10.982 1.00 92.62 234 ILE A CA 1
ATOM 1866 C C . ILE A 1 234 ? -8.735 0.643 -11.448 1.00 92.62 234 ILE A C 1
ATOM 1868 O O . ILE A 1 234 ? -8.511 0.159 -12.554 1.00 92.62 234 ILE A O 1
ATOM 1872 N N . PHE A 1 235 ? -7.757 1.028 -10.621 1.00 92.19 235 PHE A N 1
ATOM 1873 C CA . PHE A 1 235 ? -6.338 0.913 -10.976 1.00 92.19 235 PHE A CA 1
ATOM 1874 C C . PHE A 1 235 ? -5.912 -0.541 -11.188 1.00 92.19 235 PHE A C 1
ATOM 1876 O O . PHE A 1 235 ? -5.254 -0.838 -12.181 1.00 92.19 235 PHE A O 1
ATOM 1883 N N . LEU A 1 236 ? -6.356 -1.460 -10.327 1.00 91.12 236 LEU A N 1
ATOM 1884 C CA . LEU A 1 236 ? -6.028 -2.879 -10.458 1.00 91.12 236 LEU A CA 1
ATOM 1885 C C . LEU A 1 236 ? -6.630 -3.494 -11.732 1.00 91.12 236 LEU A C 1
ATOM 1887 O O . LEU A 1 236 ? -5.941 -4.202 -12.461 1.00 91.12 236 LEU A O 1
ATOM 1891 N N . VAL A 1 237 ? -7.890 -3.186 -12.049 1.00 92.56 237 VAL A N 1
ATOM 1892 C CA . VAL A 1 237 ? -8.528 -3.635 -13.299 1.00 92.56 237 VAL A CA 1
ATOM 1893 C C . VAL A 1 237 ? -7.852 -3.006 -14.519 1.00 92.56 237 VAL A C 1
ATOM 1895 O O . VAL A 1 237 ? -7.586 -3.709 -15.493 1.00 92.56 237 VAL A O 1
ATOM 1898 N N . ALA A 1 238 ? -7.532 -1.709 -14.466 1.00 94.00 238 ALA A N 1
ATOM 1899 C CA . ALA A 1 238 ? -6.817 -1.021 -15.536 1.00 94.00 238 ALA A CA 1
ATOM 1900 C C . ALA A 1 238 ? -5.437 -1.643 -15.787 1.00 94.00 238 ALA A C 1
ATOM 1902 O O . ALA A 1 238 ? -5.070 -1.831 -16.943 1.00 94.00 238 ALA A O 1
ATOM 1903 N N . PHE A 1 239 ? -4.719 -2.019 -14.726 1.00 92.50 239 PHE A N 1
ATOM 1904 C CA . PHE A 1 239 ? -3.419 -2.679 -14.815 1.00 92.50 239 PHE A CA 1
ATOM 1905 C C . PHE A 1 239 ? -3.513 -4.072 -15.451 1.00 92.50 239 PHE A C 1
ATOM 1907 O O . PHE A 1 239 ? -2.755 -4.401 -16.363 1.00 92.50 239 PHE A O 1
ATOM 1914 N N . LEU A 1 240 ? -4.493 -4.882 -15.037 1.00 91.50 240 LEU A N 1
ATOM 1915 C CA . LEU A 1 240 ? -4.717 -6.205 -15.631 1.00 91.50 240 LEU A CA 1
ATOM 1916 C C . LEU A 1 240 ? -5.065 -6.107 -17.124 1.00 91.50 240 LEU A C 1
ATOM 1918 O O . LEU A 1 240 ? -4.545 -6.873 -17.937 1.00 91.50 240 LEU A O 1
ATOM 1922 N N . ILE A 1 241 ? -5.910 -5.141 -17.497 1.00 93.94 241 ILE A N 1
ATOM 1923 C CA . ILE A 1 241 ? -6.252 -4.875 -18.899 1.00 93.94 241 ILE A CA 1
ATOM 1924 C C . ILE A 1 241 ? -5.024 -4.378 -19.672 1.00 93.94 241 ILE A C 1
ATOM 1926 O O . ILE A 1 241 ? -4.799 -4.826 -20.798 1.00 93.94 241 ILE A O 1
ATOM 1930 N N . SER A 1 242 ? -4.215 -3.483 -19.094 1.00 93.62 242 SER A N 1
ATOM 1931 C CA . SER A 1 242 ? -3.046 -2.924 -19.777 1.00 93.62 242 SER A CA 1
ATOM 1932 C C . SER A 1 242 ? -1.979 -3.985 -20.035 1.00 93.62 242 SER A C 1
ATOM 1934 O O . SER A 1 242 ? -1.480 -4.067 -21.156 1.00 93.62 242 SER A O 1
ATOM 1936 N N . ILE A 1 243 ? -1.710 -4.872 -19.070 1.00 90.06 243 ILE A N 1
ATOM 1937 C CA . ILE A 1 243 ? -0.824 -6.027 -19.281 1.00 90.06 243 ILE A CA 1
ATOM 1938 C C . ILE A 1 243 ? -1.361 -6.930 -20.398 1.00 90.06 243 ILE A C 1
ATOM 1940 O O . ILE A 1 243 ? -0.600 -7.331 -21.280 1.00 90.06 243 ILE A O 1
ATOM 1944 N N . ALA A 1 244 ? -2.663 -7.231 -20.395 1.00 92.00 244 ALA A N 1
ATOM 1945 C CA . ALA A 1 244 ? -3.258 -8.137 -21.374 1.00 92.00 244 ALA A CA 1
ATOM 1946 C C . ALA A 1 244 ? -3.237 -7.579 -22.811 1.00 92.00 244 ALA A C 1
ATOM 1948 O O . ALA A 1 244 ? -3.030 -8.339 -23.758 1.00 92.00 244 ALA A O 1
ATOM 1949 N N . LEU A 1 245 ? -3.454 -6.270 -22.983 1.00 93.94 245 LEU A N 1
ATOM 1950 C CA . LEU A 1 245 ? -3.596 -5.641 -24.302 1.00 93.94 245 LEU A CA 1
ATOM 1951 C C . LEU A 1 245 ? -2.302 -5.002 -24.825 1.00 93.94 245 LEU A C 1
ATOM 1953 O O . LEU A 1 245 ? -2.010 -5.102 -26.015 1.00 93.94 245 LEU A O 1
ATOM 1957 N N . VAL A 1 246 ? -1.548 -4.327 -23.954 1.00 89.44 246 VAL A N 1
ATOM 1958 C CA . VAL A 1 246 ? -0.431 -3.433 -24.322 1.00 89.44 246 VAL A CA 1
ATOM 1959 C C . VAL A 1 246 ? 0.927 -3.966 -23.834 1.00 89.44 246 VAL A C 1
ATOM 1961 O O . VAL A 1 246 ? 1.983 -3.493 -24.270 1.00 89.44 246 VAL A O 1
ATOM 1964 N N . LYS A 1 247 ? 0.920 -5.018 -23.000 1.00 88.94 247 LYS A N 1
ATOM 1965 C CA . LYS A 1 247 ? 2.117 -5.657 -22.425 1.00 88.94 247 LYS A CA 1
ATOM 1966 C C . LYS A 1 247 ? 2.989 -4.616 -21.714 1.00 88.94 247 LYS A C 1
ATOM 1968 O O . LYS A 1 247 ? 2.447 -3.806 -20.976 1.00 88.94 247 LYS A O 1
ATOM 1973 N N . SER A 1 248 ? 4.301 -4.611 -21.938 1.00 84.88 248 SER A N 1
ATOM 1974 C CA . SER A 1 248 ? 5.270 -3.728 -21.276 1.00 84.88 248 SER A CA 1
ATOM 1975 C C . SER A 1 248 ? 5.408 -2.331 -21.902 1.00 84.88 248 SER A C 1
ATOM 1977 O O . SER A 1 248 ? 6.238 -1.546 -21.460 1.00 84.88 248 SER A O 1
ATOM 1979 N N . SER A 1 249 ? 4.612 -1.986 -22.920 1.00 89.56 249 SER A N 1
ATOM 1980 C CA . SER A 1 249 ? 4.658 -0.647 -23.528 1.00 89.56 249 SER A CA 1
ATOM 1981 C C . SER A 1 249 ? 3.718 0.351 -22.839 1.00 89.56 249 SER A C 1
ATOM 1983 O O . SER A 1 249 ? 2.758 -0.027 -22.162 1.00 89.56 249 SER A O 1
ATOM 1985 N N . VAL A 1 250 ? 3.991 1.651 -22.994 1.00 89.25 250 VAL A N 1
ATOM 1986 C CA . VAL A 1 250 ? 3.118 2.729 -22.494 1.00 89.25 250 VAL A CA 1
ATOM 1987 C C . VAL A 1 250 ? 1.685 2.526 -23.022 1.00 89.25 250 VAL A C 1
ATOM 1989 O O . VAL A 1 250 ? 1.509 2.351 -24.229 1.00 89.25 250 VAL A O 1
ATOM 1992 N N . PRO A 1 251 ? 0.646 2.554 -22.156 1.00 93.75 251 PRO A N 1
ATOM 1993 C CA . PRO A 1 251 ? 0.623 3.152 -20.816 1.00 93.75 251 PRO A CA 1
ATOM 1994 C C . PRO A 1 251 ? 0.840 2.194 -19.633 1.00 93.75 251 PRO A C 1
ATOM 1996 O O . PRO A 1 251 ? 0.753 2.654 -18.495 1.00 93.75 251 PRO A O 1
ATOM 1999 N N . THR A 1 252 ? 1.112 0.903 -19.855 1.00 94.31 252 THR A N 1
ATOM 2000 C CA . THR A 1 252 ? 1.187 -0.096 -18.771 1.00 94.31 252 THR A CA 1
ATOM 2001 C C . THR A 1 252 ? 2.136 0.292 -17.634 1.00 94.31 252 THR A C 1
ATOM 2003 O O . THR A 1 252 ? 1.681 0.265 -16.489 1.00 94.31 252 THR A O 1
ATOM 2006 N N . PRO A 1 253 ? 3.377 0.754 -17.893 1.00 95.19 253 PRO A N 1
ATOM 2007 C CA . PRO A 1 253 ? 4.293 1.154 -16.827 1.00 95.19 253 PRO A CA 1
ATOM 2008 C C . PRO A 1 253 ? 3.720 2.260 -15.934 1.00 95.19 253 PRO A C 1
ATOM 2010 O O . PRO A 1 253 ? 3.771 2.167 -14.712 1.00 95.19 253 PRO A O 1
ATOM 2013 N N . PHE A 1 254 ? 3.084 3.284 -16.513 1.00 95.12 254 PHE A N 1
ATOM 2014 C CA . PHE A 1 254 ? 2.474 4.362 -15.724 1.00 95.12 254 PHE A CA 1
ATOM 2015 C C . PHE A 1 254 ? 1.319 3.868 -14.851 1.00 95.12 254 PHE A C 1
ATOM 2017 O O . PHE A 1 254 ? 1.151 4.342 -13.726 1.00 95.12 254 PHE A O 1
ATOM 2024 N N . ILE A 1 255 ? 0.527 2.921 -15.355 1.00 95.31 255 ILE A N 1
ATOM 2025 C CA . ILE A 1 255 ? -0.579 2.324 -14.602 1.00 95.31 255 ILE A CA 1
ATOM 2026 C C . ILE A 1 255 ? -0.037 1.465 -13.454 1.00 95.31 255 ILE A C 1
ATOM 2028 O O . ILE A 1 255 ? -0.584 1.516 -12.352 1.00 95.31 255 ILE A O 1
ATOM 2032 N N . GLU A 1 256 ? 1.053 0.729 -13.669 1.00 94.25 256 GLU A N 1
ATOM 2033 C CA . GLU A 1 256 ? 1.734 -0.028 -12.615 1.00 94.25 256 GLU A CA 1
ATOM 2034 C C . GLU A 1 256 ? 2.274 0.890 -11.519 1.00 94.25 256 GLU A C 1
ATOM 2036 O O . GLU A 1 256 ? 1.955 0.692 -10.348 1.00 94.25 256 GLU A O 1
ATOM 2041 N N . TRP A 1 257 ? 3.008 1.945 -11.893 1.00 95.69 257 TRP A N 1
ATOM 2042 C CA . TRP A 1 257 ? 3.499 2.963 -10.960 1.00 95.69 257 TRP A CA 1
ATOM 2043 C C . TRP A 1 257 ? 2.360 3.577 -10.150 1.00 95.69 257 TRP A C 1
ATOM 2045 O O . TRP A 1 257 ? 2.437 3.643 -8.922 1.00 95.69 257 TRP A O 1
ATOM 2055 N N . ALA A 1 258 ? 1.273 3.974 -10.817 1.00 94.88 258 ALA A N 1
ATOM 2056 C CA . ALA A 1 258 ? 0.091 4.491 -10.141 1.00 94.88 258 ALA A CA 1
ATOM 2057 C C . ALA A 1 258 ? -0.499 3.455 -9.173 1.00 94.88 258 ALA A C 1
ATOM 2059 O O . ALA A 1 258 ? -0.817 3.806 -8.042 1.00 94.88 258 ALA A O 1
ATOM 2060 N N . THR A 1 259 ? -0.586 2.186 -9.576 1.00 94.06 259 THR A N 1
ATOM 2061 C CA . THR A 1 259 ? -1.117 1.096 -8.746 1.00 94.06 259 THR A CA 1
ATOM 2062 C C . THR A 1 259 ? -0.246 0.860 -7.514 1.00 94.06 259 THR A C 1
ATOM 2064 O O . THR A 1 259 ? -0.762 0.891 -6.398 1.00 94.06 259 THR A O 1
ATOM 2067 N N . VAL A 1 260 ? 1.070 0.697 -7.672 1.00 93.38 260 VAL A N 1
ATOM 2068 C CA . VAL A 1 260 ? 1.998 0.474 -6.552 1.00 93.38 260 VAL A CA 1
ATOM 2069 C C . VAL A 1 260 ? 1.967 1.652 -5.579 1.00 93.38 260 VAL A C 1
ATOM 2071 O O . VAL A 1 260 ? 1.788 1.449 -4.376 1.00 93.38 260 VAL A O 1
ATOM 2074 N N . LEU A 1 261 ? 2.059 2.888 -6.082 1.00 94.38 261 LEU A N 1
ATOM 2075 C CA . LEU A 1 261 ? 1.996 4.085 -5.240 1.00 94.38 261 LEU A CA 1
ATOM 2076 C C . LEU A 1 261 ? 0.643 4.202 -4.529 1.00 94.38 261 LEU A C 1
ATOM 2078 O O . LEU A 1 261 ? 0.597 4.564 -3.353 1.00 94.38 261 LEU A O 1
ATOM 2082 N N . TYR A 1 262 ? -0.459 3.855 -5.194 1.00 93.69 262 TYR A N 1
ATOM 2083 C CA . TYR A 1 262 ? -1.780 3.851 -4.570 1.00 93.69 262 TYR A CA 1
ATOM 2084 C C . TYR A 1 262 ? -1.868 2.822 -3.436 1.00 93.69 262 TYR A C 1
ATOM 2086 O O . TYR A 1 262 ? -2.360 3.137 -2.353 1.00 93.69 262 TYR A O 1
ATOM 2094 N N . PHE A 1 263 ? -1.353 1.609 -3.654 1.00 92.38 263 PHE A N 1
ATOM 2095 C CA . PHE A 1 263 ? -1.338 0.537 -2.657 1.00 92.38 263 PHE A CA 1
ATOM 2096 C C . PHE A 1 263 ? -0.496 0.908 -1.431 1.00 92.38 263 PHE A C 1
ATOM 2098 O O . PHE A 1 263 ? -0.972 0.771 -0.301 1.00 92.38 263 PHE A O 1
ATOM 2105 N N . VAL A 1 264 ? 0.710 1.446 -1.640 1.00 91.38 264 VAL A N 1
ATOM 2106 C CA . VAL A 1 264 ? 1.589 1.913 -0.553 1.00 91.38 264 VAL A CA 1
ATOM 2107 C C . VAL A 1 264 ? 0.920 3.026 0.260 1.00 91.38 264 VAL A C 1
ATOM 2109 O O . VAL A 1 264 ? 1.029 3.049 1.482 1.00 91.38 264 VAL A O 1
ATOM 2112 N N . ASN A 1 265 ? 0.163 3.918 -0.384 1.00 92.56 265 ASN A N 1
ATOM 2113 C CA . ASN A 1 265 ? -0.491 5.041 0.293 1.00 92.56 265 ASN A CA 1
ATOM 2114 C C . ASN A 1 265 ? -1.927 4.757 0.756 1.00 92.56 265 ASN A C 1
ATOM 2116 O O . ASN A 1 265 ? -2.566 5.644 1.329 1.00 92.56 265 ASN A O 1
ATOM 2120 N N . PHE A 1 266 ? -2.459 3.545 0.577 1.00 91.12 266 PHE A N 1
ATOM 2121 C CA . PHE A 1 266 ? -3.828 3.253 1.006 1.00 91.12 266 PHE A CA 1
ATOM 2122 C C . PHE A 1 266 ? -4.006 3.500 2.510 1.00 91.12 266 PHE A C 1
ATOM 2124 O O . PHE A 1 266 ? -4.962 4.156 2.930 1.00 91.12 266 PHE A O 1
ATOM 2131 N N . PHE A 1 267 ? -3.060 3.038 3.335 1.00 88.00 267 PHE A N 1
ATOM 2132 C CA . PHE A 1 267 ? -3.118 3.285 4.774 1.00 88.00 267 PHE A CA 1
ATOM 2133 C C . PHE A 1 267 ? -2.855 4.744 5.143 1.00 88.00 267 PHE A C 1
ATOM 2135 O O . PHE A 1 267 ? -3.442 5.206 6.115 1.00 88.00 267 PHE A O 1
ATOM 2142 N N . ALA A 1 268 ? -2.092 5.510 4.357 1.00 88.12 268 ALA A N 1
ATOM 2143 C CA . ALA A 1 268 ? -2.002 6.963 4.534 1.00 88.12 268 ALA A CA 1
ATOM 2144 C C . ALA A 1 268 ? -3.387 7.621 4.427 1.00 88.12 268 ALA A C 1
ATOM 2146 O O . ALA A 1 268 ? -3.752 8.441 5.268 1.00 88.12 268 ALA A O 1
ATOM 2147 N N . ILE A 1 269 ? -4.214 7.183 3.477 1.00 83.62 269 ILE A N 1
ATOM 2148 C CA . ILE A 1 269 ? -5.598 7.653 3.335 1.00 83.62 269 ILE A CA 1
ATOM 2149 C C . ILE A 1 269 ? -6.482 7.126 4.476 1.00 83.62 269 ILE A C 1
ATOM 2151 O O . ILE A 1 269 ? -7.246 7.882 5.081 1.00 83.62 269 ILE A O 1
ATOM 2155 N N . ALA A 1 270 ? -6.369 5.837 4.803 1.00 85.50 270 ALA A N 1
ATOM 2156 C CA . ALA A 1 270 ? -7.156 5.217 5.867 1.00 85.50 270 ALA A CA 1
ATOM 2157 C C . ALA A 1 270 ? -6.801 5.771 7.259 1.00 85.50 270 ALA A C 1
ATOM 2159 O O . ALA A 1 270 ? -7.655 5.791 8.144 1.00 85.50 270 ALA A O 1
ATOM 2160 N N . SER A 1 271 ? -5.585 6.289 7.450 1.00 85.44 271 SER A N 1
ATOM 2161 C CA . SER A 1 271 ? -5.111 6.833 8.724 1.00 85.44 271 SER A CA 1
ATOM 2162 C C . SER A 1 271 ? -5.923 8.037 9.209 1.00 85.44 271 SER A C 1
ATOM 2164 O O . SER A 1 271 ? -6.040 8.261 10.406 1.00 85.44 271 SER A O 1
ATOM 2166 N N . PHE A 1 272 ? -6.591 8.766 8.308 1.00 83.25 272 PHE A N 1
ATOM 2167 C CA . PHE A 1 272 ? -7.529 9.836 8.676 1.00 83.25 272 PHE A CA 1
ATOM 2168 C C . PHE A 1 272 ? -8.830 9.328 9.309 1.00 83.25 272 PHE A C 1
ATOM 2170 O O . PHE A 1 272 ? -9.640 10.128 9.776 1.00 83.25 272 PHE A O 1
ATOM 2177 N N . THR A 1 273 ? -9.061 8.015 9.286 1.00 83.50 273 THR A N 1
ATOM 2178 C CA . THR A 1 273 ? -10.123 7.351 10.049 1.00 83.50 273 THR A CA 1
ATOM 2179 C C . THR A 1 273 ? -9.594 6.726 11.337 1.00 83.50 273 THR A C 1
ATOM 2181 O O . THR A 1 273 ? -10.381 6.147 12.079 1.00 83.50 273 THR A O 1
ATOM 2184 N N . ASN A 1 274 ? -8.288 6.783 11.595 1.00 78.56 274 ASN A N 1
ATOM 2185 C CA . ASN A 1 274 ? -7.634 6.054 12.665 1.00 78.56 274 ASN A CA 1
ATOM 2186 C C . ASN A 1 274 ? -7.092 7.028 13.721 1.00 78.56 274 ASN A C 1
ATOM 2188 O O . ASN A 1 274 ? -6.087 7.699 13.500 1.00 78.56 274 ASN A O 1
ATOM 2192 N N . ASP A 1 275 ? -7.759 7.074 14.874 1.00 75.06 275 ASP A N 1
ATOM 2193 C CA . ASP A 1 275 ? -7.396 7.949 15.996 1.00 75.06 275 ASP A CA 1
ATOM 2194 C C . ASP A 1 275 ? -6.645 7.192 17.110 1.00 75.06 275 ASP A C 1
ATOM 2196 O O . ASP A 1 275 ? -6.572 7.660 18.247 1.00 75.06 275 ASP A O 1
ATOM 2200 N N . PHE A 1 276 ? -6.120 5.996 16.818 1.00 76.31 276 PHE A N 1
ATOM 2201 C CA . PHE A 1 276 ? -5.355 5.215 17.789 1.00 76.31 276 PHE A CA 1
ATOM 2202 C C . PHE A 1 276 ? -3.903 5.701 17.880 1.00 76.31 276 PHE A C 1
ATOM 2204 O O . PHE A 1 276 ? -3.281 6.052 16.875 1.00 76.31 276 PHE A O 1
ATOM 2211 N N . TYR A 1 277 ? -3.346 5.671 19.088 1.00 66.94 277 TYR A N 1
ATOM 2212 C CA . TYR A 1 277 ? -1.900 5.649 19.290 1.00 66.94 277 TYR A CA 1
ATOM 2213 C C . TYR A 1 277 ? -1.409 4.200 19.280 1.00 66.94 277 TYR A C 1
ATOM 2215 O O . TYR A 1 277 ? -2.094 3.309 19.787 1.00 66.94 277 TYR A O 1
ATOM 2223 N N . ASP A 1 278 ? -0.240 3.969 18.689 1.00 64.75 278 ASP A N 1
ATOM 2224 C CA . ASP A 1 278 ? 0.481 2.707 18.804 1.00 64.75 278 ASP A CA 1
ATOM 2225 C C . ASP A 1 278 ? 1.333 2.739 20.074 1.00 64.75 278 ASP A C 1
ATOM 2227 O O . ASP A 1 278 ? 2.200 3.604 20.237 1.00 64.75 278 ASP A O 1
ATOM 2231 N N . SER A 1 279 ? 1.047 1.828 20.998 1.00 59.06 279 SER A N 1
ATOM 2232 C CA . SER A 1 279 ? 1.732 1.730 22.281 1.00 59.06 279 SER A CA 1
ATOM 2233 C C . SER A 1 279 ? 1.644 0.323 22.858 1.00 59.06 279 SER A C 1
ATOM 2235 O O . SER A 1 279 ? 0.663 -0.401 22.670 1.00 59.06 279 SER A O 1
ATOM 2237 N N . VAL A 1 280 ? 2.692 -0.065 23.584 1.00 51.88 280 VAL A N 1
ATOM 2238 C CA . VAL A 1 280 ? 2.727 -1.304 24.365 1.00 51.88 280 VAL A CA 1
ATOM 2239 C C . VAL A 1 280 ? 2.418 -0.938 25.812 1.00 51.88 280 VAL A C 1
ATOM 2241 O O . VAL A 1 280 ? 3.323 -0.735 26.614 1.00 51.88 280 VAL A O 1
ATOM 2244 N N . HIS A 1 281 ? 1.135 -0.798 26.142 1.00 50.97 281 HIS A N 1
ATOM 2245 C CA . HIS A 1 281 ? 0.727 -0.773 27.548 1.00 50.97 281 HIS A CA 1
ATOM 2246 C C . HIS A 1 281 ? 0.767 -2.194 28.108 1.00 50.97 281 HIS A C 1
ATOM 2248 O O . HIS A 1 281 ? 0.422 -3.142 27.398 1.00 50.97 281 HIS A O 1
ATOM 2254 N N . GLU A 1 282 ? 1.143 -2.347 29.382 1.00 45.88 282 GLU A N 1
ATOM 2255 C CA . GLU A 1 282 ? 1.128 -3.647 30.077 1.00 45.88 282 GLU A CA 1
ATOM 2256 C C . GLU A 1 282 ? -0.254 -4.330 30.025 1.00 45.88 282 GLU A C 1
ATOM 2258 O O . GLU A 1 282 ? -0.342 -5.552 30.112 1.00 45.88 282 GLU A O 1
ATOM 2263 N N . ASP A 1 283 ? -1.334 -3.567 29.818 1.00 47.38 283 ASP A N 1
ATOM 2264 C CA . ASP A 1 283 ? -2.705 -4.072 29.703 1.00 47.38 283 ASP A CA 1
ATOM 2265 C C . ASP A 1 283 ? -3.178 -4.338 28.256 1.00 47.38 283 ASP A C 1
ATOM 2267 O O . ASP A 1 283 ? -4.324 -4.746 28.044 1.00 47.38 283 ASP A O 1
ATOM 2271 N N . GLY A 1 284 ? -2.321 -4.115 27.250 1.00 46.00 284 GLY A N 1
ATOM 2272 C CA . GLY A 1 284 ? -2.621 -4.345 25.833 1.00 46.00 284 GLY A CA 1
ATOM 2273 C C . GLY A 1 284 ? -3.645 -3.380 25.216 1.00 46.00 284 GLY A C 1
ATOM 2274 O O . GLY A 1 284 ? -4.122 -3.618 24.099 1.00 46.00 284 GLY A O 1
ATOM 2275 N N . LYS A 1 285 ? -4.021 -2.290 25.899 1.00 48.00 285 LYS A N 1
ATOM 2276 C CA . LYS A 1 285 ? -5.002 -1.332 25.373 1.00 48.00 285 LYS A CA 1
ATOM 2277 C C . LYS A 1 285 ? -4.329 -0.224 24.564 1.00 48.00 285 LYS A C 1
ATOM 2279 O O . LYS A 1 285 ? -3.644 0.622 25.109 1.00 48.00 285 LYS A O 1
ATOM 2284 N N . LEU A 1 286 ? -4.636 -0.148 23.263 1.00 51.81 286 LEU A N 1
ATOM 2285 C CA . LEU A 1 286 ? -4.367 1.067 22.468 1.00 51.81 286 LEU A CA 1
ATOM 2286 C C . LEU A 1 286 ? -5.099 2.282 23.069 1.00 51.81 286 LEU A C 1
ATOM 2288 O O . LEU A 1 286 ? -6.329 2.213 23.214 1.00 51.81 286 LEU A O 1
ATOM 2292 N N . ILE A 1 287 ? -4.363 3.361 23.361 1.00 55.62 287 ILE A N 1
ATOM 2293 C CA . ILE A 1 287 ? -4.904 4.630 23.870 1.00 55.62 287 ILE A CA 1
ATOM 2294 C C . ILE A 1 287 ? -5.555 5.408 22.712 1.00 55.62 287 ILE A C 1
ATOM 2296 O O . ILE A 1 287 ? -4.894 5.681 21.704 1.00 55.62 287 ILE A O 1
ATOM 2300 N N . PRO A 1 288 ? -6.849 5.765 22.809 1.00 52.38 288 PRO A N 1
ATOM 2301 C CA . PRO A 1 288 ? -7.474 6.667 21.852 1.00 52.38 288 PRO A CA 1
ATOM 2302 C C . PRO A 1 288 ? -6.956 8.096 22.052 1.00 52.38 288 PRO A C 1
ATOM 2304 O O . PRO A 1 288 ? -6.713 8.531 23.179 1.00 52.38 288 PRO A O 1
ATOM 2307 N N . LYS A 1 289 ? -6.822 8.853 20.963 1.00 44.59 289 LYS A N 1
ATOM 2308 C CA . LYS A 1 289 ? -6.531 10.285 21.043 1.00 44.59 289 LYS A CA 1
ATOM 2309 C C . LYS A 1 289 ? -7.628 11.007 21.829 1.00 44.59 289 LYS A C 1
ATOM 2311 O O . LYS A 1 289 ? -8.796 10.934 21.463 1.00 44.59 289 LYS A O 1
ATOM 2316 N N . GLN A 1 290 ? -7.247 11.683 22.911 1.00 46.94 290 GLN A N 1
ATOM 2317 C CA . GLN A 1 290 ? -8.127 12.618 23.608 1.00 46.94 290 GLN A CA 1
ATOM 2318 C C . GLN A 1 290 ? -8.138 13.928 22.813 1.00 46.94 290 GLN A C 1
ATOM 2320 O O . GLN A 1 290 ? -7.077 14.540 22.654 1.00 46.94 290 GLN A O 1
ATOM 2325 N N . ASP A 1 291 ? -9.302 14.295 22.273 1.00 45.47 291 ASP A N 1
ATOM 2326 C CA . ASP A 1 291 ? -9.541 15.599 21.638 1.00 45.47 291 ASP A CA 1
ATOM 2327 C C . ASP A 1 291 ? -9.453 16.752 22.653 1.00 45.47 291 ASP A C 1
ATOM 2329 O O . ASP A 1 291 ? -9.893 16.571 23.815 1.00 45.47 291 ASP A O 1
#

Foldseek 3Di:
DQDFDDQDQDPQRDGDGDRPPPPPPDDDDDDDDDDDDPPPDPPPPPPPPPPPPPVDPCCQQWDQDPNWTWGQLLVLLQCLLVVLLVVLVVLQVVCCVVPVFPPDQKGGFASLRSCLPPVNLVVQLVSLLCLLPRFQLLVLVLLLVVCVVVDDNVLSVVLSVLSNQLSVLRSVLSVQRCVRRVVSNVVSVCSNLVSLLVSLQSSLVSCQVSVVVDDPQLSVLSVVSNVLSVVLVVLVVVLVVCCVPVNRIPPNRVSNSVNVSSSSCSRNSVSSNGQWIDIDDVVPDTDGDRD

pLDDT: mean 80.1, std 20.83, range [32.84, 98.0]

Secondary structure (DSSP, 8-state):
------EEE-TTS-EEE---------S-----------------------------GGGGTEEEETTEEEEEHHHHHHHHHHHHHHHHHHHHHHHHHTTSS--SSS----HHHHHTSTTHHHHHHHHHHHHIIIIIHHHHHHHHHHHTTTS-HHHHHHHHHHHHHHHHHHHHHHHS-HHHHHHHHHHHHHHHHHHHHHHHHHHHHHHHHTGGGS-HHHHHHHHHHHHHHHHHHHHHHHHHHHHHHHTTSTTHHHHHHHHHHHHHHHHHHHGGG--BEE---TT-PPPBP--